Protein AF-A0A1F9N2N0-F1 (afdb_monomer_lite)

Foldseek 3Di:
DVVLVVVLVVLVVVLVVLLVLLLVLCVVLVQDDSVRSCVLCVVVVVVLVVLVVVLVVLVVVLVVVVVVLVVVVVVVVPPPDPPPPVVVVVSVVVSVVVNVVSVLVNVLSSVLSVVLSVLSVVLSVVQVVCGNVRHPVSVVVSSVVSVVCNVVVSVVSVVVSVVVVVVVVVVVVVVVVVVVVVVD

Structure (mmCIF, N/CA/C/O backbone):
data_AF-A0A1F9N2N0-F1
#
_entry.id   AF-A0A1F9N2N0-F1
#
loop_
_atom_site.group_PDB
_atom_site.id
_atom_site.type_symbol
_atom_site.label_atom_id
_atom_site.label_alt_id
_atom_site.label_comp_id
_atom_site.label_asym_id
_atom_site.label_entity_id
_atom_site.label_seq_id
_atom_site.pdbx_PDB_ins_code
_atom_site.Cartn_x
_atom_site.Cartn_y
_atom_site.Cartn_z
_atom_site.occupancy
_atom_site.B_iso_or_equiv
_atom_site.auth_seq_id
_atom_site.auth_comp_id
_atom_site.auth_asym_id
_atom_site.auth_atom_id
_atom_site.pdbx_PDB_model_num
ATOM 1 N N . MET A 1 1 ? 10.439 10.942 -6.301 1.00 53.53 1 MET A N 1
ATOM 2 C CA . MET A 1 1 ? 10.500 9.869 -5.278 1.00 53.53 1 MET A CA 1
ATOM 3 C C . MET A 1 1 ? 10.515 10.368 -3.829 1.00 53.53 1 MET A C 1
ATOM 5 O O . MET A 1 1 ? 9.782 9.797 -3.036 1.00 53.53 1 MET A O 1
ATOM 9 N N . ILE A 1 2 ? 11.223 11.456 -3.474 1.00 53.75 2 ILE A N 1
ATOM 10 C CA . ILE A 1 2 ? 11.158 12.071 -2.120 1.00 53.75 2 ILE A CA 1
ATOM 11 C C . ILE A 1 2 ? 9.706 12.397 -1.694 1.00 53.75 2 ILE A C 1
ATOM 13 O O . ILE A 1 2 ? 9.335 12.218 -0.540 1.00 53.75 2 ILE A O 1
ATOM 17 N N . GLN A 1 3 ? 8.846 12.781 -2.645 1.00 64.38 3 GLN A N 1
ATOM 18 C CA . GLN A 1 3 ? 7.415 13.009 -2.401 1.00 64.38 3 GLN A CA 1
ATOM 19 C C . GLN A 1 3 ? 6.636 11.754 -1.972 1.00 64.38 3 GLN A C 1
ATOM 21 O O . GLN A 1 3 ? 5.745 11.877 -1.141 1.00 64.38 3 GLN A O 1
ATOM 26 N N . ALA A 1 4 ? 6.964 10.563 -2.491 1.00 62.31 4 ALA A N 1
ATOM 27 C CA . ALA A 1 4 ? 6.254 9.330 -2.135 1.00 62.31 4 ALA A CA 1
ATOM 28 C C . ALA A 1 4 ? 6.609 8.879 -0.710 1.00 62.31 4 ALA A C 1
ATOM 30 O O . ALA A 1 4 ? 5.718 8.553 0.066 1.00 62.31 4 ALA A O 1
ATOM 31 N N . GLY A 1 5 ? 7.891 8.956 -0.335 1.00 65.94 5 GLY A N 1
ATOM 32 C CA . GLY A 1 5 ? 8.331 8.679 1.037 1.00 65.94 5 GLY A CA 1
ATOM 33 C C . GLY A 1 5 ? 7.730 9.653 2.056 1.00 65.94 5 GLY A C 1
ATOM 34 O O . GLY A 1 5 ? 7.217 9.229 3.088 1.00 65.94 5 GLY A O 1
ATOM 35 N N . ASN A 1 6 ? 7.706 10.952 1.737 1.00 71.75 6 ASN A N 1
ATOM 36 C CA . ASN A 1 6 ? 7.094 11.961 2.608 1.00 71.75 6 ASN A CA 1
ATOM 37 C C . ASN A 1 6 ? 5.576 11.770 2.755 1.00 71.75 6 ASN A C 1
ATOM 39 O O . ASN A 1 6 ? 5.041 11.965 3.844 1.00 71.75 6 ASN A O 1
ATOM 43 N N . LEU A 1 7 ? 4.892 11.370 1.679 1.00 73.19 7 LEU A N 1
ATOM 44 C CA . LEU A 1 7 ? 3.458 11.083 1.689 1.00 73.19 7 LEU A CA 1
ATOM 45 C C . LEU A 1 7 ? 3.129 9.865 2.566 1.00 73.19 7 LEU A C 1
ATOM 47 O O . LEU A 1 7 ? 2.209 9.925 3.380 1.00 73.19 7 LEU A O 1
ATOM 51 N N . LEU A 1 8 ? 3.910 8.784 2.449 1.00 71.12 8 LEU A N 1
ATOM 52 C CA . LEU A 1 8 ? 3.768 7.606 3.311 1.00 71.12 8 LEU A CA 1
ATOM 53 C C . LEU A 1 8 ? 3.946 7.983 4.786 1.00 71.12 8 LEU A C 1
ATOM 55 O O . LEU A 1 8 ? 3.150 7.578 5.632 1.00 71.12 8 LEU A O 1
ATOM 59 N N . HIS A 1 9 ? 4.931 8.832 5.084 1.00 76.06 9 HIS A N 1
ATOM 60 C CA . HIS A 1 9 ? 5.185 9.274 6.449 1.00 76.06 9 HIS A CA 1
ATOM 61 C C . HIS A 1 9 ? 4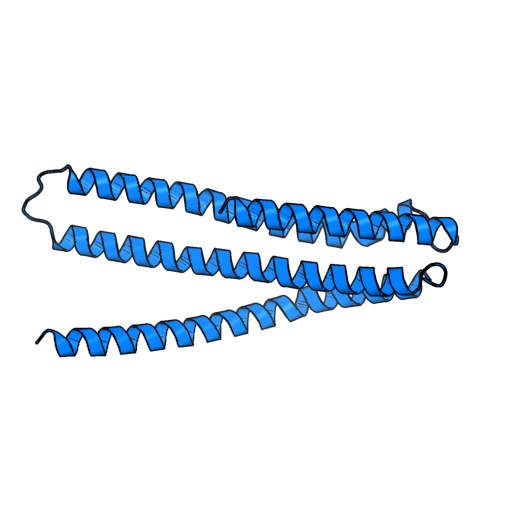.064 10.156 7.021 1.00 76.06 9 HIS A C 1
ATOM 63 O O . HIS A 1 9 ? 3.679 9.993 8.180 1.00 76.06 9 HIS A O 1
ATOM 69 N N . SER A 1 10 ? 3.483 11.063 6.224 1.00 77.94 10 SER A N 1
ATOM 70 C CA . SER A 1 10 ? 2.361 11.882 6.699 1.00 77.94 10 SER A CA 1
ATOM 71 C C . SER A 1 10 ? 1.109 11.046 6.970 1.00 77.94 10 SER A C 1
ATOM 73 O O . SER A 1 10 ? 0.410 11.301 7.950 1.00 77.94 10 SER A O 1
ATOM 75 N N . PHE A 1 11 ? 0.842 10.024 6.149 1.00 76.50 11 PHE A N 1
ATOM 76 C CA . PHE A 1 11 ? -0.268 9.100 6.392 1.00 76.50 11 PHE A CA 1
ATOM 77 C C . PHE A 1 11 ? -0.070 8.258 7.652 1.00 76.50 11 PHE A C 1
ATOM 79 O O . PHE A 1 11 ? -1.003 8.134 8.447 1.00 76.50 11 PHE A O 1
ATOM 86 N N . GLN A 1 12 ? 1.139 7.738 7.880 1.00 78.38 12 GLN A N 1
ATOM 87 C CA . GLN A 1 12 ? 1.470 7.035 9.123 1.00 78.38 12 GLN A CA 1
ATOM 88 C C . GLN A 1 12 ? 1.212 7.918 10.346 1.00 78.38 12 GLN A C 1
ATOM 90 O O . GLN A 1 12 ? 0.548 7.493 11.290 1.00 78.38 12 GLN A O 1
ATOM 95 N N . SER A 1 13 ? 1.676 9.169 10.302 1.00 84.19 13 SER A N 1
ATOM 96 C CA . SER A 1 13 ? 1.491 10.104 11.409 1.00 84.19 13 SER A CA 1
ATOM 97 C C . SER A 1 13 ? 0.011 10.382 11.700 1.00 84.19 13 SER A C 1
ATOM 99 O O . SER A 1 13 ? -0.366 10.467 12.870 1.00 84.19 13 SER A O 1
ATOM 101 N N . GLU A 1 14 ? -0.834 10.502 10.671 1.00 85.44 14 GLU A N 1
ATOM 102 C CA . GLU A 1 14 ? -2.282 10.682 10.844 1.00 85.44 14 GLU A CA 1
ATOM 103 C C . GLU A 1 14 ? -2.934 9.442 11.477 1.00 85.44 14 GLU A C 1
ATOM 105 O O . GLU A 1 14 ? -3.727 9.561 12.415 1.00 85.44 14 GLU A O 1
ATOM 110 N N . LEU A 1 15 ? -2.582 8.244 11.001 1.00 84.12 15 LEU A N 1
ATOM 111 C CA . LEU A 1 15 ? -3.099 6.987 11.545 1.00 84.12 15 LEU A CA 1
ATOM 112 C C . LEU A 1 15 ? -2.701 6.797 13.014 1.00 84.12 15 LEU A C 1
ATOM 114 O O . LEU A 1 15 ? -3.545 6.420 13.832 1.00 84.12 15 LEU A O 1
ATOM 118 N N . ASP A 1 16 ? -1.454 7.106 13.366 1.00 86.44 16 ASP A N 1
ATOM 119 C CA . ASP A 1 16 ? -0.953 7.025 14.739 1.00 86.44 16 ASP A CA 1
ATOM 120 C C . ASP A 1 16 ? -1.696 7.971 15.690 1.00 86.44 16 ASP A C 1
ATOM 122 O O . ASP A 1 16 ? -2.040 7.578 16.813 1.00 86.44 16 ASP A O 1
ATOM 126 N N . ASP A 1 17 ? -2.004 9.195 15.252 1.00 88.62 17 ASP A N 1
ATOM 127 C CA . ASP A 1 17 ? -2.813 10.129 16.041 1.00 88.62 17 ASP A CA 1
ATOM 128 C C . ASP A 1 17 ? -4.230 9.581 16.271 1.00 88.62 17 ASP A C 1
ATOM 130 O O . ASP A 1 17 ? -4.712 9.495 17.408 1.00 88.62 17 ASP A O 1
ATOM 134 N N . MET A 1 18 ? -4.884 9.112 15.206 1.00 87.69 18 MET A N 1
ATOM 135 C CA . MET A 1 18 ? -6.231 8.546 15.281 1.00 87.69 18 MET A CA 1
ATOM 136 C C . MET A 1 18 ? -6.303 7.323 16.203 1.00 87.69 18 MET A C 1
ATOM 138 O O . MET A 1 18 ? -7.233 7.204 17.010 1.00 87.69 18 MET A O 1
ATOM 142 N N . MET A 1 19 ? -5.319 6.427 16.122 1.00 86.62 19 MET A N 1
ATOM 143 C CA . MET A 1 19 ? -5.228 5.260 16.998 1.00 86.62 19 MET A CA 1
ATOM 144 C C . MET A 1 19 ? -5.000 5.656 18.453 1.00 86.62 19 MET A C 1
ATOM 146 O O . MET A 1 19 ? -5.651 5.102 19.341 1.00 86.62 19 MET A O 1
ATOM 150 N N . ASN A 1 20 ? -4.129 6.633 18.716 1.00 89.19 20 ASN A N 1
ATOM 151 C CA . ASN A 1 20 ? -3.902 7.128 20.071 1.00 89.19 20 ASN A CA 1
ATOM 152 C C . ASN A 1 20 ? -5.173 7.727 20.676 1.00 89.19 20 ASN A C 1
ATOM 154 O O . ASN A 1 20 ? -5.509 7.417 21.823 1.00 89.19 20 ASN A O 1
ATOM 158 N N . ARG A 1 21 ? -5.925 8.513 19.901 1.00 88.56 21 ARG A N 1
ATOM 159 C CA . ARG A 1 21 ? -7.216 9.070 20.326 1.00 88.56 21 ARG A CA 1
ATOM 160 C C . ARG A 1 21 ? -8.230 7.975 20.640 1.00 88.56 21 ARG A C 1
ATOM 162 O O . ARG A 1 21 ? -8.852 7.999 21.702 1.00 88.56 21 ARG A O 1
ATOM 169 N N . LEU A 1 22 ? -8.355 6.973 19.770 1.00 86.50 22 LEU A N 1
ATOM 170 C CA . LEU A 1 22 ? -9.269 5.852 19.992 1.00 86.50 22 LEU A CA 1
ATOM 171 C C . LEU A 1 22 ? -8.875 5.036 21.233 1.00 86.50 22 LEU A C 1
ATOM 173 O O . LEU A 1 22 ? -9.734 4.674 22.039 1.00 86.50 22 LEU A O 1
ATOM 177 N N . ARG A 1 23 ? -7.573 4.804 21.429 1.00 87.50 23 ARG A N 1
ATOM 178 C CA . ARG A 1 23 ? -7.024 4.126 22.608 1.00 87.50 23 ARG A CA 1
ATOM 179 C C . ARG A 1 23 ? -7.376 4.864 23.899 1.00 87.50 23 ARG A C 1
ATOM 181 O O . ARG A 1 23 ? -7.770 4.225 24.877 1.00 87.50 23 ARG A O 1
ATOM 188 N N . ILE A 1 24 ? -7.255 6.193 23.913 1.00 86.38 24 ILE A N 1
ATOM 189 C CA . ILE A 1 24 ? -7.635 7.034 25.058 1.00 86.38 24 ILE A CA 1
ATOM 190 C C . ILE A 1 24 ? -9.143 6.925 25.318 1.00 86.38 24 ILE A C 1
ATOM 192 O O . ILE A 1 24 ? -9.530 6.604 26.440 1.00 86.38 24 ILE A O 1
ATOM 196 N N . ASN A 1 25 ? -9.985 7.080 24.292 1.00 84.94 25 ASN A N 1
ATOM 197 C CA . ASN A 1 25 ? -11.447 7.026 24.427 1.00 84.94 25 ASN A CA 1
ATOM 198 C C . ASN A 1 25 ? -11.944 5.681 24.978 1.00 84.94 25 ASN A C 1
ATOM 200 O O . ASN A 1 25 ? -12.778 5.636 25.885 1.00 84.94 25 ASN A O 1
ATOM 204 N N . LEU A 1 26 ? -11.404 4.572 24.472 1.00 81.75 26 LEU A N 1
ATOM 205 C CA . LEU A 1 26 ? -11.758 3.224 24.925 1.00 81.75 26 LEU A CA 1
ATOM 206 C C . LEU A 1 26 ? -11.305 2.937 26.362 1.00 81.75 26 LEU A C 1
ATOM 208 O O . LEU A 1 26 ? -11.980 2.206 27.088 1.00 81.75 26 LEU A O 1
ATOM 212 N N . THR A 1 27 ? -10.177 3.523 26.772 1.00 84.12 27 THR A N 1
ATOM 213 C CA . THR A 1 27 ? -9.683 3.407 28.149 1.00 84.12 27 THR A CA 1
ATOM 214 C C . THR A 1 27 ? -10.537 4.245 29.101 1.00 84.12 27 THR A C 1
ATOM 216 O O . THR A 1 27 ? -10.937 3.751 30.152 1.00 84.12 27 THR A O 1
ATOM 219 N N . ASN A 1 28 ? -10.848 5.490 28.726 1.00 86.06 28 ASN A N 1
ATOM 220 C CA . ASN A 1 28 ? -11.625 6.423 29.547 1.00 86.06 28 ASN A CA 1
ATOM 221 C C . ASN A 1 28 ? -13.063 5.936 29.761 1.00 86.06 28 ASN A C 1
ATOM 223 O O . ASN A 1 28 ? -13.579 6.008 30.871 1.00 86.06 28 ASN A O 1
ATOM 227 N N . SER A 1 29 ? -13.675 5.360 28.725 1.00 82.00 29 SER A N 1
ATOM 228 C CA . SER A 1 29 ? -14.999 4.725 28.801 1.00 82.00 29 SER A CA 1
ATOM 229 C C . SER A 1 29 ? -14.991 3.352 29.489 1.00 82.00 29 SER A C 1
ATOM 231 O O . SER A 1 29 ? -16.019 2.679 29.506 1.00 82.00 29 SER A O 1
ATOM 233 N N . GLN A 1 30 ? -13.837 2.894 30.001 1.00 81.81 30 GLN A N 1
ATOM 234 C CA . GLN A 1 30 ? -13.625 1.564 30.594 1.00 81.81 30 GLN A CA 1
ATOM 235 C C . GLN A 1 30 ? -14.064 0.394 29.689 1.00 81.81 30 GLN A C 1
ATOM 237 O O . GLN A 1 30 ? -14.263 -0.729 30.149 1.00 81.81 30 GLN A O 1
ATOM 242 N N . SER A 1 31 ? -14.190 0.641 28.382 1.00 80.06 31 SER A N 1
ATOM 243 C CA . SER A 1 31 ? -14.705 -0.326 27.410 1.00 80.06 31 SER A CA 1
ATOM 244 C C . SER A 1 31 ? -13.637 -1.307 26.924 1.00 80.06 31 SER A C 1
ATOM 246 O O . SER A 1 31 ? -13.973 -2.405 26.473 1.00 80.06 31 SER A O 1
ATOM 248 N N . LEU A 1 32 ? -12.355 -0.929 26.991 1.00 82.31 32 LEU A N 1
ATOM 249 C CA . LEU A 1 32 ? -11.228 -1.791 26.632 1.00 82.31 32 LEU A CA 1
ATOM 250 C C . LEU A 1 32 ? -9.955 -1.369 27.373 1.00 82.31 32 LEU A C 1
ATOM 252 O O . LEU A 1 32 ? -9.613 -0.188 27.425 1.00 82.31 32 LEU A O 1
ATOM 256 N N . ARG A 1 33 ? -9.205 -2.338 27.910 1.00 85.19 33 ARG A N 1
ATOM 257 C CA . ARG A 1 33 ? -7.889 -2.060 28.502 1.00 85.19 33 ARG A CA 1
ATOM 258 C C . ARG A 1 33 ? -6.887 -1.734 27.398 1.00 85.19 33 ARG A C 1
ATOM 260 O O . ARG A 1 33 ? -6.875 -2.403 26.367 1.00 85.19 33 ARG A O 1
ATOM 267 N N . ARG A 1 34 ? -5.967 -0.799 27.662 1.00 83.94 34 ARG A N 1
ATOM 268 C CA . ARG A 1 34 ? -4.889 -0.425 26.722 1.00 83.94 34 ARG A CA 1
ATOM 269 C C . ARG A 1 34 ? -4.141 -1.634 26.160 1.00 83.94 34 ARG A C 1
ATOM 271 O O . ARG A 1 34 ? -4.005 -1.752 24.954 1.00 83.94 34 ARG A O 1
ATOM 278 N N . LYS A 1 35 ? -3.755 -2.579 27.023 1.00 85.50 35 LYS A N 1
ATOM 279 C CA . LYS A 1 35 ? -3.036 -3.795 26.612 1.00 85.50 35 LYS A CA 1
ATOM 280 C C . LYS A 1 35 ? -3.828 -4.657 25.619 1.00 85.50 35 LYS A C 1
ATOM 282 O O . LYS A 1 35 ? -3.233 -5.223 24.709 1.00 85.50 35 LYS A O 1
ATOM 287 N N . ASP A 1 36 ? -5.144 -4.760 25.797 1.00 82.69 36 ASP A N 1
ATOM 288 C CA . ASP A 1 36 ? -5.999 -5.553 24.909 1.00 82.69 36 ASP A CA 1
ATOM 289 C C . ASP A 1 36 ? -6.178 -4.842 23.558 1.00 82.69 36 ASP A C 1
ATOM 291 O O . ASP A 1 36 ? -6.127 -5.489 22.517 1.00 82.69 36 ASP A O 1
ATOM 295 N N . PHE A 1 37 ? -6.309 -3.509 23.565 1.00 85.56 37 PHE A N 1
ATOM 296 C CA . PHE A 1 37 ? -6.293 -2.695 22.345 1.00 85.56 37 PHE A CA 1
ATOM 297 C C . PHE A 1 37 ? -4.985 -2.878 21.567 1.00 85.56 37 PHE A C 1
ATOM 299 O O . PHE A 1 37 ? -5.012 -3.242 20.393 1.00 85.56 37 PHE A O 1
ATOM 306 N N . ASP A 1 38 ? -3.847 -2.693 22.243 1.00 86.00 38 ASP A N 1
ATOM 307 C CA . ASP A 1 38 ? -2.519 -2.795 21.637 1.00 86.00 38 ASP A CA 1
ATOM 308 C C . ASP A 1 38 ? -2.272 -4.203 21.069 1.00 86.00 38 ASP A C 1
ATOM 310 O O . ASP A 1 38 ? -1.613 -4.352 20.046 1.00 86.00 38 ASP A O 1
ATOM 314 N N . PHE A 1 39 ? -2.804 -5.248 21.712 1.00 87.31 39 PHE A N 1
ATOM 315 C CA . PHE A 1 39 ? -2.742 -6.614 21.192 1.00 87.31 39 PHE A CA 1
ATOM 316 C C . PHE A 1 39 ? -3.607 -6.795 19.937 1.00 87.31 39 PHE A C 1
ATOM 318 O O . PHE A 1 39 ? -3.162 -7.405 18.973 1.00 87.31 39 PHE A O 1
ATOM 325 N N . MET A 1 40 ? -4.828 -6.253 19.925 1.00 83.25 40 MET A N 1
ATOM 326 C CA . MET A 1 40 ? -5.776 -6.429 18.819 1.00 83.25 40 MET A CA 1
ATOM 327 C C . MET A 1 40 ? -5.391 -5.668 17.543 1.00 83.25 40 MET A C 1
ATOM 329 O O . MET A 1 40 ? -5.681 -6.150 16.446 1.00 83.25 40 MET A O 1
ATOM 333 N N . ILE A 1 41 ? -4.763 -4.495 17.672 1.00 83.88 41 ILE A N 1
ATOM 334 C CA . ILE A 1 41 ? -4.327 -3.685 16.523 1.00 83.88 41 ILE A CA 1
ATOM 335 C C . ILE A 1 41 ? -2.990 -4.167 15.943 1.00 83.88 41 ILE A C 1
ATOM 337 O O . ILE A 1 41 ? -2.711 -3.917 14.773 1.00 83.88 41 ILE A O 1
ATOM 341 N N . ARG A 1 42 ? -2.176 -4.872 16.742 1.00 87.06 42 ARG A N 1
ATOM 342 C CA . ARG A 1 42 ? -0.802 -5.251 16.389 1.00 87.06 42 ARG A CA 1
ATOM 343 C C . ARG A 1 42 ? -0.701 -5.948 15.043 1.00 87.06 42 ARG A C 1
ATOM 345 O O . ARG A 1 42 ? 0.089 -5.516 14.219 1.00 87.06 42 ARG A O 1
ATOM 352 N N . ASP A 1 43 ? -1.541 -6.951 14.804 1.00 82.12 43 ASP A N 1
ATOM 353 C CA . ASP A 1 43 ? -1.509 -7.720 13.556 1.00 82.12 43 ASP A CA 1
ATOM 354 C C . ASP A 1 43 ? -1.693 -6.824 12.317 1.00 82.12 43 ASP A C 1
ATOM 356 O O . ASP A 1 43 ? -1.060 -7.045 11.289 1.00 82.12 43 ASP A O 1
ATOM 360 N N . ILE A 1 44 ? -2.549 -5.798 12.415 1.00 80.94 44 ILE A N 1
ATOM 361 C CA . ILE A 1 44 ? -2.811 -4.856 11.316 1.00 80.94 44 ILE A CA 1
ATOM 362 C C . ILE A 1 44 ? -1.605 -3.938 11.110 1.00 80.94 44 ILE A C 1
ATOM 364 O O . ILE A 1 44 ? -1.196 -3.704 9.976 1.00 80.94 44 ILE A O 1
ATOM 368 N N . LEU A 1 45 ? -1.009 -3.452 12.201 1.00 82.00 45 LEU A N 1
ATOM 369 C CA . LEU A 1 45 ? 0.173 -2.590 12.138 1.00 82.00 45 LEU A CA 1
ATOM 370 C C . LEU A 1 45 ? 1.400 -3.323 11.606 1.00 82.00 45 LEU A C 1
ATOM 372 O O . LEU A 1 45 ? 2.137 -2.770 10.794 1.00 82.00 45 LEU A O 1
ATOM 376 N N . ASP A 1 46 ? 1.602 -4.566 12.030 1.00 84.38 46 ASP A N 1
ATOM 377 C CA . ASP A 1 46 ? 2.703 -5.395 11.553 1.00 84.38 46 ASP A CA 1
ATOM 378 C C . ASP A 1 46 ? 2.538 -5.706 10.058 1.00 84.38 46 ASP A C 1
ATOM 380 O O . ASP A 1 46 ? 3.518 -5.668 9.312 1.00 84.38 46 ASP A O 1
ATOM 384 N N . HIS A 1 47 ? 1.304 -5.941 9.597 1.00 82.81 47 HIS A N 1
ATOM 385 C CA . HIS A 1 47 ? 1.005 -6.117 8.176 1.00 82.81 47 HIS A CA 1
ATOM 386 C C . HIS A 1 47 ? 1.314 -4.860 7.354 1.00 82.81 47 HIS A C 1
ATOM 388 O O . HIS A 1 47 ? 2.070 -4.940 6.387 1.00 82.81 47 HIS A O 1
ATOM 394 N N . HIS A 1 48 ? 0.808 -3.696 7.773 1.00 78.62 48 HIS A N 1
ATOM 395 C CA . HIS A 1 48 ? 1.069 -2.428 7.085 1.00 78.62 48 HIS A CA 1
ATOM 396 C C . HIS A 1 48 ? 2.566 -2.118 7.035 1.00 78.62 48 HIS A C 1
ATOM 398 O O . HIS A 1 48 ? 3.103 -1.834 5.968 1.00 78.62 48 HIS A O 1
ATOM 404 N N . ARG A 1 49 ? 3.267 -2.262 8.168 1.00 81.56 49 ARG A N 1
ATOM 405 C CA . ARG A 1 49 ? 4.715 -2.036 8.238 1.00 81.56 49 ARG A CA 1
ATOM 406 C C . ARG A 1 49 ? 5.476 -2.965 7.297 1.00 81.56 49 ARG A C 1
ATOM 408 O O . ARG A 1 49 ? 6.467 -2.553 6.701 1.00 81.56 49 ARG A O 1
ATOM 415 N N . LYS A 1 50 ? 5.041 -4.221 7.166 1.00 83.38 50 LYS A N 1
ATOM 416 C CA . LYS A 1 50 ? 5.649 -5.169 6.231 1.00 83.38 50 LYS A CA 1
ATOM 417 C C . LYS A 1 50 ? 5.516 -4.679 4.787 1.00 83.38 50 LYS A C 1
ATOM 419 O O . LYS A 1 50 ? 6.532 -4.606 4.103 1.00 83.38 50 LYS A O 1
ATOM 424 N N . ILE A 1 51 ? 4.312 -4.309 4.352 1.00 77.31 51 ILE A N 1
ATOM 425 C CA . ILE A 1 51 ? 4.073 -3.837 2.978 1.00 77.31 51 ILE A CA 1
ATOM 426 C C . ILE A 1 51 ? 4.824 -2.524 2.711 1.00 77.31 51 ILE A C 1
ATOM 428 O O . ILE A 1 51 ? 5.432 -2.354 1.658 1.00 77.31 51 ILE A O 1
ATOM 432 N N . GLU A 1 52 ? 4.847 -1.603 3.673 1.00 76.06 52 GLU A N 1
ATOM 433 C CA . GLU A 1 52 ? 5.595 -0.346 3.553 1.00 76.06 52 GLU A CA 1
ATOM 434 C C . GLU A 1 52 ? 7.103 -0.586 3.422 1.00 76.06 52 GLU A C 1
ATOM 436 O O . GLU A 1 52 ? 7.752 0.021 2.571 1.00 76.06 52 GLU A O 1
ATOM 441 N N . ASN A 1 53 ? 7.663 -1.509 4.207 1.00 79.06 53 ASN A N 1
ATOM 442 C CA . ASN A 1 53 ? 9.065 -1.898 4.075 1.00 79.06 53 ASN A CA 1
ATOM 443 C C . ASN A 1 53 ? 9.350 -2.540 2.710 1.00 79.06 53 ASN A C 1
ATOM 445 O O . ASN A 1 53 ? 10.368 -2.228 2.097 1.00 79.06 53 ASN A O 1
ATOM 449 N N . GLU A 1 54 ? 8.458 -3.399 2.208 1.00 79.88 54 GLU A N 1
ATOM 450 C CA . GLU A 1 54 ? 8.568 -3.981 0.863 1.00 79.88 54 GLU A CA 1
ATOM 451 C C . GLU A 1 54 ? 8.550 -2.892 -0.226 1.00 79.88 54 GLU A C 1
ATOM 453 O O . GLU A 1 54 ? 9.346 -2.947 -1.168 1.00 79.88 54 GLU A O 1
ATOM 458 N N . ALA A 1 55 ? 7.720 -1.857 -0.069 1.00 74.62 55 ALA A N 1
ATOM 459 C CA . ALA A 1 55 ? 7.677 -0.715 -0.979 1.00 74.62 55 ALA A CA 1
ATOM 460 C C . ALA A 1 55 ? 8.957 0.126 -0.930 1.00 74.62 55 ALA A C 1
ATOM 462 O O . ALA A 1 55 ? 9.491 0.483 -1.980 1.00 74.62 55 ALA A O 1
ATOM 463 N N . ILE A 1 56 ? 9.473 0.422 0.267 1.00 76.31 56 ILE A N 1
ATOM 464 C CA . ILE A 1 56 ? 10.728 1.167 0.442 1.00 76.31 56 ILE A CA 1
ATOM 465 C C . ILE A 1 56 ? 11.884 0.405 -0.211 1.00 76.31 56 ILE A C 1
ATOM 467 O O . ILE A 1 56 ? 12.626 0.991 -0.994 1.00 76.31 56 ILE A O 1
ATOM 471 N N . LEU A 1 57 ? 12.002 -0.899 0.052 1.00 79.75 57 LEU A N 1
ATOM 472 C CA . LEU A 1 57 ? 13.038 -1.740 -0.552 1.00 79.75 57 LEU A CA 1
ATOM 473 C C . LEU A 1 57 ? 12.924 -1.775 -2.081 1.00 79.75 57 LEU A C 1
ATOM 475 O O . LEU A 1 57 ? 13.931 -1.639 -2.773 1.00 79.75 57 LEU A O 1
ATOM 479 N N . SER A 1 58 ? 11.706 -1.899 -2.612 1.00 76.31 58 SER A N 1
ATOM 480 C CA . SER A 1 58 ? 11.461 -1.888 -4.060 1.00 76.31 58 SER A CA 1
ATOM 481 C C . SER A 1 58 ? 11.846 -0.551 -4.700 1.00 76.31 58 SER A C 1
ATOM 483 O O . SER A 1 58 ? 12.441 -0.532 -5.776 1.00 76.31 58 SER A O 1
ATOM 485 N N . LEU A 1 59 ? 11.557 0.570 -4.030 1.00 74.62 59 LEU A N 1
ATOM 486 C CA . LEU A 1 59 ? 11.947 1.908 -4.482 1.00 74.62 59 LEU A CA 1
ATOM 487 C C . LEU A 1 59 ? 13.466 2.106 -4.453 1.00 74.62 59 LEU A C 1
ATOM 489 O O . LEU A 1 59 ? 14.019 2.652 -5.405 1.00 74.62 59 LEU A O 1
ATOM 493 N N . SER A 1 60 ? 14.143 1.660 -3.392 1.00 77.44 60 SER A N 1
ATOM 494 C CA . SER A 1 60 ? 15.605 1.736 -3.292 1.00 77.44 60 SER A CA 1
ATOM 495 C C . SER A 1 60 ? 16.287 0.913 -4.380 1.00 77.44 60 SER A C 1
ATOM 497 O O . SER A 1 60 ? 17.155 1.428 -5.078 1.00 77.44 60 SER A O 1
ATOM 499 N N . HIS A 1 61 ? 15.837 -0.324 -4.595 1.00 77.56 61 HIS A N 1
ATOM 500 C CA . HIS A 1 61 ? 16.381 -1.178 -5.648 1.00 77.56 61 HIS A CA 1
ATOM 501 C C . HIS A 1 61 ? 16.177 -0.559 -7.039 1.00 77.56 61 HIS A C 1
ATOM 503 O O . HIS A 1 61 ? 17.091 -0.544 -7.858 1.00 77.56 61 HIS A O 1
ATOM 509 N N . PHE A 1 62 ? 15.005 0.027 -7.299 1.00 75.00 62 PHE A N 1
ATOM 510 C CA . PHE A 1 62 ? 14.754 0.734 -8.553 1.00 75.00 62 PHE A CA 1
ATOM 511 C C . PHE A 1 62 ? 15.716 1.909 -8.770 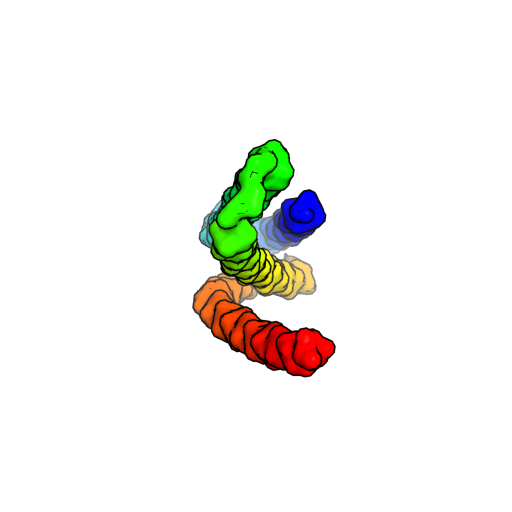1.00 75.00 62 PHE A C 1
ATOM 513 O O . PHE A 1 62 ? 16.243 2.056 -9.867 1.00 75.00 62 PHE A O 1
ATOM 520 N N . GLN A 1 63 ? 15.996 2.701 -7.731 1.00 75.12 63 GLN A N 1
ATOM 521 C CA . GLN A 1 63 ? 16.954 3.809 -7.812 1.00 75.12 63 GLN A CA 1
ATOM 522 C C . GLN A 1 63 ? 18.380 3.339 -8.105 1.00 75.12 63 GLN A C 1
ATOM 524 O O . GLN A 1 63 ? 19.063 3.939 -8.935 1.00 75.12 63 GLN A O 1
ATOM 529 N N . GLU A 1 64 ? 18.834 2.282 -7.430 1.00 80.25 64 GLU A N 1
ATOM 530 C CA . GLU A 1 64 ? 20.160 1.699 -7.657 1.00 80.25 64 GLU A CA 1
ATOM 531 C C . GLU A 1 64 ? 20.304 1.201 -9.096 1.00 80.25 64 GLU A C 1
ATOM 533 O O . GLU A 1 64 ? 21.314 1.453 -9.755 1.00 80.25 64 GLU A O 1
ATOM 538 N N . GLU A 1 65 ? 19.267 0.548 -9.612 1.00 73.75 65 GLU A N 1
ATOM 539 C CA . GLU A 1 65 ? 19.266 0.047 -10.977 1.00 73.75 65 GLU A CA 1
ATOM 540 C C . GLU A 1 65 ? 19.156 1.150 -12.033 1.00 73.75 65 GLU A C 1
ATOM 542 O O . GLU A 1 65 ? 19.880 1.086 -13.024 1.00 73.75 65 GLU A O 1
ATOM 547 N N . GLU A 1 66 ? 18.325 2.181 -11.834 1.00 75.25 66 GLU A N 1
ATOM 548 C CA . GLU A 1 66 ? 18.307 3.353 -12.724 1.00 75.25 66 GLU A CA 1
ATOM 549 C C . GLU A 1 66 ? 19.685 4.017 -12.776 1.00 75.25 66 GLU A C 1
ATOM 551 O O . GLU A 1 66 ? 20.180 4.357 -13.851 1.00 75.25 66 GLU A O 1
ATOM 556 N N . GLN A 1 67 ? 20.344 4.152 -11.623 1.00 77.81 67 GLN A N 1
ATOM 557 C CA . GLN A 1 67 ? 21.693 4.698 -11.561 1.00 77.81 67 GLN A CA 1
ATOM 558 C C . GLN A 1 67 ? 22.695 3.813 -12.318 1.00 77.81 67 GLN A C 1
ATOM 560 O O . GLN A 1 67 ? 23.550 4.343 -13.030 1.00 77.81 67 GLN A O 1
ATOM 565 N N . GLY A 1 68 ? 22.573 2.488 -12.206 1.00 77.94 68 GLY A N 1
ATOM 566 C CA . GLY A 1 68 ? 23.362 1.526 -12.976 1.00 77.94 68 GLY A CA 1
ATOM 567 C C . GLY A 1 68 ? 23.145 1.658 -14.485 1.00 77.94 68 GLY A C 1
ATOM 568 O O . GLY A 1 68 ? 24.114 1.755 -15.234 1.00 77.94 68 GLY A O 1
ATOM 569 N N . MET A 1 69 ? 21.889 1.757 -14.932 1.00 74.38 69 MET A N 1
ATOM 570 C CA . MET A 1 69 ? 21.546 1.948 -16.347 1.00 74.38 69 MET A CA 1
ATOM 571 C C . MET A 1 69 ? 22.120 3.256 -16.902 1.00 74.38 69 MET A C 1
ATOM 573 O O . MET A 1 69 ? 22.697 3.263 -17.987 1.00 74.38 69 MET A O 1
ATOM 577 N N . ILE A 1 70 ? 22.029 4.353 -16.142 1.00 76.44 70 ILE A N 1
ATOM 578 C CA . ILE A 1 70 ? 22.610 5.649 -16.526 1.00 76.44 70 ILE A CA 1
ATOM 579 C C . ILE A 1 70 ? 24.129 5.542 -16.707 1.00 76.44 70 ILE A C 1
ATOM 581 O O . ILE A 1 70 ? 24.671 6.140 -17.636 1.00 76.44 70 ILE A O 1
ATOM 585 N N . LEU A 1 71 ? 24.822 4.805 -15.832 1.00 80.25 71 LEU A N 1
ATOM 586 C CA . LEU A 1 71 ? 26.265 4.585 -15.958 1.00 80.25 71 LEU A CA 1
ATOM 587 C C . LEU A 1 71 ? 26.593 3.770 -17.212 1.00 80.25 71 LEU A C 1
ATOM 589 O O . LEU A 1 71 ? 27.414 4.214 -18.007 1.00 80.25 71 LEU A O 1
ATOM 593 N N . SER A 1 72 ? 25.887 2.664 -17.457 1.00 75.31 72 SER A N 1
ATOM 594 C CA . SER A 1 72 ? 26.087 1.850 -18.664 1.00 75.31 72 SER A CA 1
ATOM 595 C C . SER A 1 72 ? 25.839 2.634 -19.957 1.00 75.31 72 SER A C 1
ATOM 597 O O . SER A 1 72 ? 26.607 2.513 -20.907 1.00 75.31 72 SER A O 1
ATOM 599 N N . LEU A 1 73 ? 24.804 3.481 -19.990 1.00 72.44 73 LEU A N 1
ATOM 600 C CA . LEU A 1 73 ? 24.532 4.356 -21.135 1.00 72.44 73 LEU A CA 1
ATOM 601 C C . LEU A 1 73 ? 25.644 5.386 -21.348 1.00 72.44 73 LEU A C 1
ATOM 603 O O . LEU A 1 73 ? 26.022 5.651 -22.486 1.00 72.44 73 LEU A O 1
ATOM 607 N N . ARG A 1 74 ? 26.187 5.965 -20.270 1.00 78.19 74 ARG A N 1
ATOM 608 C CA . ARG A 1 74 ? 27.325 6.889 -20.368 1.00 78.19 74 ARG A CA 1
ATOM 609 C C . ARG A 1 74 ? 28.557 6.193 -20.921 1.00 78.19 74 ARG A C 1
ATOM 611 O O . ARG A 1 74 ? 29.156 6.733 -21.844 1.00 78.19 74 ARG A O 1
ATOM 618 N N . ASP A 1 75 ? 28.884 5.013 -20.405 1.00 80.06 75 ASP A N 1
ATOM 619 C CA . ASP A 1 75 ? 30.046 4.243 -20.848 1.00 80.06 75 ASP A CA 1
ATOM 620 C C . ASP A 1 75 ? 29.958 3.942 -22.350 1.0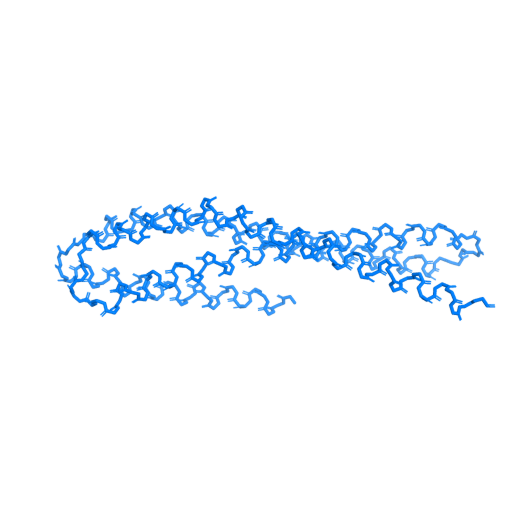0 80.06 75 ASP A C 1
ATOM 622 O O . ASP A 1 75 ? 30.924 4.172 -23.076 1.00 80.06 75 ASP A O 1
ATOM 626 N N . LEU A 1 76 ? 28.776 3.551 -22.839 1.00 72.94 76 LEU A N 1
ATOM 627 C CA . LEU A 1 76 ? 28.517 3.316 -24.265 1.00 72.94 76 LEU A CA 1
ATOM 628 C C . LEU A 1 76 ? 28.647 4.569 -25.128 1.00 72.94 76 LEU A C 1
ATOM 630 O O . LEU A 1 76 ? 29.225 4.499 -26.205 1.00 72.94 76 LEU A O 1
ATOM 634 N N . ILE A 1 77 ? 28.136 5.712 -24.664 1.00 71.81 77 ILE A N 1
ATOM 635 C CA . ILE A 1 77 ? 28.265 6.985 -25.389 1.00 71.81 77 ILE A CA 1
ATOM 636 C C . ILE A 1 77 ? 29.733 7.433 -25.446 1.00 71.81 77 ILE A C 1
ATOM 638 O O . ILE A 1 77 ? 30.155 8.036 -26.429 1.00 71.81 77 ILE A O 1
ATOM 642 N N . THR A 1 78 ? 30.510 7.170 -24.390 1.00 79.44 78 THR A N 1
ATOM 643 C CA . THR A 1 78 ? 31.929 7.553 -24.319 1.00 79.44 78 THR A CA 1
ATOM 644 C C . THR A 1 78 ? 32.871 6.580 -25.019 1.00 79.44 78 THR A C 1
ATOM 646 O O . THR A 1 78 ? 33.968 6.975 -25.409 1.00 79.44 78 THR A O 1
ATOM 649 N N . ALA A 1 79 ? 32.471 5.319 -25.184 1.00 74.12 79 ALA A N 1
ATOM 650 C CA . ALA A 1 79 ? 33.213 4.352 -25.970 1.00 74.12 79 ALA A CA 1
ATOM 651 C C . ALA A 1 79 ? 33.012 4.679 -27.458 1.00 74.12 79 ALA A C 1
ATOM 653 O O . ALA A 1 79 ? 31.930 4.455 -27.992 1.00 74.12 79 ALA A O 1
ATOM 654 N N . GLU A 1 80 ? 34.048 5.202 -28.129 1.00 59.75 80 GLU A N 1
ATOM 655 C CA . GLU A 1 80 ? 34.106 5.456 -29.586 1.00 59.75 80 GLU A CA 1
ATOM 656 C C . GLU A 1 80 ? 33.992 4.147 -30.402 1.00 59.75 80 GLU A C 1
ATOM 658 O O . GLU A 1 80 ? 34.909 3.726 -31.106 1.00 59.75 80 GLU A O 1
ATOM 663 N N . SER A 1 81 ? 32.869 3.447 -30.279 1.00 57.38 81 SER A N 1
ATOM 664 C CA . SER A 1 81 ? 32.596 2.182 -30.950 1.00 57.38 81 SER A CA 1
ATOM 665 C C . SER A 1 81 ? 31.659 2.440 -32.128 1.00 57.38 81 SER A C 1
ATOM 667 O O . SER A 1 81 ? 30.466 2.682 -31.981 1.00 57.38 81 SER A O 1
ATOM 669 N N . HIS A 1 82 ? 32.246 2.447 -33.324 1.00 56.59 82 HIS A N 1
AT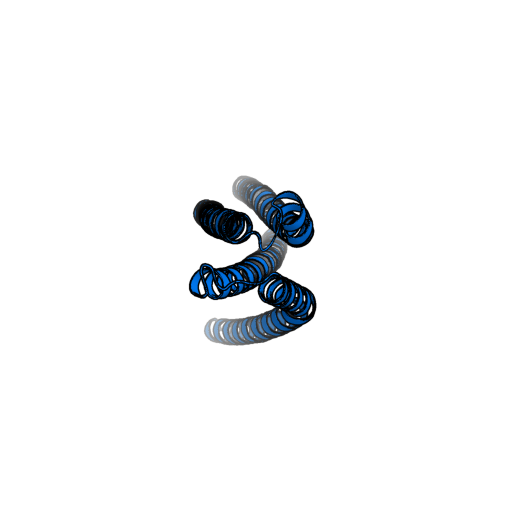OM 670 C CA . HIS A 1 82 ? 31.594 2.843 -34.573 1.00 56.59 82 HIS A CA 1
ATOM 671 C C . HIS A 1 82 ? 30.645 1.792 -35.186 1.00 56.59 82 HIS A C 1
ATOM 673 O O . HIS A 1 82 ? 30.000 2.113 -36.178 1.00 56.59 82 HIS A O 1
ATOM 679 N N . ASP A 1 83 ? 30.509 0.587 -34.614 1.00 55.34 83 ASP A N 1
ATOM 680 C CA . ASP A 1 83 ? 29.944 -0.566 -35.347 1.00 55.34 83 ASP A CA 1
ATOM 681 C C . ASP A 1 83 ? 28.814 -1.361 -34.661 1.00 55.34 83 ASP A C 1
ATOM 683 O O . ASP A 1 83 ? 28.412 -2.397 -35.186 1.00 55.34 83 ASP A O 1
ATOM 687 N N . SER A 1 84 ? 28.234 -0.919 -33.537 1.00 63.12 84 SER A N 1
ATOM 688 C CA . SER A 1 84 ? 27.195 -1.722 -32.857 1.00 63.12 84 SER A CA 1
ATOM 689 C C . SER A 1 84 ? 25.893 -0.980 -32.548 1.00 63.12 84 SER A C 1
ATOM 691 O O . SER A 1 84 ? 25.333 -1.103 -31.458 1.00 63.12 84 SER A O 1
ATOM 693 N N . THR A 1 85 ? 25.352 -0.237 -33.516 1.00 67.00 85 THR A N 1
ATOM 694 C CA . THR A 1 85 ? 23.998 0.342 -33.394 1.00 67.00 85 THR A CA 1
ATOM 695 C C . THR A 1 85 ? 22.954 -0.707 -32.997 1.00 67.00 85 THR A C 1
ATOM 697 O O . THR A 1 85 ? 22.097 -0.420 -32.170 1.00 67.00 85 THR A O 1
ATOM 700 N N . HIS A 1 86 ? 23.089 -1.945 -33.484 1.00 68.81 86 HIS A N 1
ATOM 701 C CA . HIS A 1 86 ? 22.207 -3.053 -33.113 1.00 68.81 86 HIS A CA 1
ATOM 702 C C . HIS A 1 86 ? 22.352 -3.497 -31.644 1.00 68.81 86 HIS A C 1
ATOM 704 O O . HIS A 1 86 ? 21.349 -3.740 -30.976 1.00 68.81 86 HIS A O 1
ATOM 710 N N . ASP A 1 87 ? 23.577 -3.545 -31.109 1.00 69.81 87 ASP A N 1
ATOM 711 C CA . ASP A 1 87 ? 23.805 -3.905 -29.700 1.00 69.81 87 ASP A CA 1
ATOM 712 C C . ASP A 1 87 ? 23.326 -2.791 -28.755 1.00 69.81 87 ASP A C 1
ATOM 714 O O . ASP A 1 87 ? 22.835 -3.064 -27.659 1.00 69.81 87 ASP A O 1
ATOM 718 N N . ILE A 1 88 ? 23.406 -1.531 -29.199 1.00 71.44 88 ILE A N 1
ATOM 719 C CA . ILE A 1 88 ? 22.866 -0.373 -28.476 1.00 71.44 88 ILE A CA 1
ATOM 720 C C . ILE A 1 88 ? 21.331 -0.413 -28.464 1.00 71.44 88 ILE A C 1
ATOM 722 O O . ILE A 1 88 ? 20.726 -0.200 -27.415 1.00 71.44 88 ILE A O 1
ATOM 726 N N . GLU A 1 89 ? 20.693 -0.718 -29.597 1.00 76.44 89 GLU A N 1
ATOM 727 C CA . GLU A 1 89 ? 19.234 -0.866 -29.692 1.00 76.44 89 GLU A CA 1
ATOM 728 C C . GLU A 1 89 ? 18.712 -1.999 -28.799 1.00 76.44 89 GLU A C 1
ATOM 730 O O . GLU A 1 89 ? 17.758 -1.794 -28.047 1.00 76.44 89 GLU A O 1
ATOM 735 N N . ALA A 1 90 ? 19.359 -3.169 -28.823 1.00 78.81 90 ALA A N 1
ATOM 736 C CA . ALA A 1 90 ? 18.973 -4.307 -27.990 1.00 78.81 90 ALA A CA 1
ATOM 737 C C . ALA A 1 90 ? 19.117 -4.007 -26.488 1.00 78.81 90 ALA A C 1
ATOM 739 O O . ALA A 1 90 ? 18.262 -4.388 -25.686 1.00 78.81 90 ALA A O 1
ATOM 740 N N . LEU A 1 91 ? 20.175 -3.291 -26.098 1.00 73.62 91 LEU A N 1
ATOM 741 C CA . LEU A 1 91 ? 20.371 -2.879 -24.713 1.00 73.62 91 LEU A CA 1
ATOM 742 C C . LEU A 1 91 ? 19.333 -1.840 -24.270 1.00 73.62 91 LEU A C 1
ATOM 744 O O . LEU A 1 91 ? 18.810 -1.937 -23.160 1.00 73.62 91 LEU A O 1
ATOM 748 N N . LEU A 1 92 ? 19.018 -0.862 -25.124 1.00 74.94 92 LEU A N 1
ATOM 749 C CA . LEU A 1 92 ? 17.981 0.133 -24.846 1.00 74.94 92 LEU A CA 1
ATOM 750 C C . LEU A 1 92 ? 16.608 -0.524 -24.665 1.00 74.94 92 LEU A C 1
ATOM 752 O O . LEU A 1 92 ? 15.885 -0.161 -23.738 1.00 74.94 92 LEU A O 1
ATOM 756 N N . ASP A 1 93 ? 16.262 -1.506 -25.498 1.00 82.06 93 ASP A N 1
ATOM 757 C CA . ASP A 1 93 ? 14.995 -2.235 -25.390 1.00 82.06 93 ASP A CA 1
ATOM 758 C C . ASP A 1 93 ? 14.900 -3.057 -24.089 1.00 82.06 93 ASP A C 1
ATOM 760 O O . ASP A 1 93 ? 13.883 -3.004 -23.386 1.00 82.06 93 ASP A O 1
ATOM 764 N N . ASP A 1 94 ? 15.981 -3.742 -23.694 1.00 80.12 94 ASP A N 1
ATOM 765 C CA . ASP A 1 94 ? 16.057 -4.447 -22.406 1.00 80.12 94 ASP A CA 1
ATOM 766 C C . ASP A 1 94 ? 15.931 -3.472 -21.222 1.00 80.12 94 ASP A C 1
ATOM 768 O O . ASP A 1 94 ? 15.156 -3.718 -20.290 1.00 80.12 94 ASP A O 1
ATOM 772 N N . MET A 1 95 ? 16.622 -2.328 -21.272 1.00 74.00 95 MET A N 1
ATOM 773 C CA . MET A 1 95 ? 16.537 -1.289 -20.239 1.00 74.00 95 MET A CA 1
ATOM 774 C C . MET A 1 95 ? 15.113 -0.740 -20.099 1.00 74.00 95 MET A C 1
ATOM 776 O O . MET A 1 95 ? 14.575 -0.712 -18.988 1.00 74.00 95 MET A O 1
ATOM 780 N N . LEU A 1 96 ? 14.471 -0.371 -21.210 1.00 80.38 96 LEU A N 1
ATOM 781 C CA . LEU A 1 96 ? 13.099 0.145 -21.222 1.00 80.38 96 LEU A CA 1
ATOM 782 C C . LEU A 1 96 ? 12.097 -0.895 -20.711 1.00 80.38 96 LEU A C 1
ATOM 784 O O . LEU A 1 96 ? 11.210 -0.577 -19.913 1.00 80.38 96 LEU A O 1
ATOM 788 N N . THR A 1 97 ? 12.256 -2.154 -21.118 1.00 83.25 97 THR A N 1
ATOM 789 C CA . THR A 1 97 ? 11.397 -3.255 -20.670 1.00 83.25 97 THR A CA 1
ATOM 790 C C . THR A 1 97 ? 11.515 -3.471 -19.161 1.00 83.25 97 THR A C 1
ATOM 792 O O . THR A 1 97 ? 10.498 -3.599 -18.466 1.00 83.25 97 THR A O 1
ATOM 795 N N . ARG A 1 98 ? 12.739 -3.460 -18.619 1.00 76.94 98 ARG A N 1
ATOM 796 C CA . ARG A 1 98 ? 12.985 -3.591 -17.174 1.00 76.94 98 ARG A CA 1
ATOM 797 C C . ARG A 1 98 ? 12.445 -2.405 -16.385 1.00 76.94 98 ARG A C 1
ATOM 799 O O . ARG A 1 98 ? 11.809 -2.620 -15.351 1.00 76.94 98 ARG A O 1
ATOM 806 N N . GLN A 1 99 ? 12.651 -1.181 -16.872 1.00 76.19 99 GLN A N 1
ATOM 807 C CA . GLN A 1 99 ? 12.144 0.031 -16.229 1.00 76.19 99 GLN A CA 1
ATOM 808 C C . GLN A 1 99 ? 10.614 -0.004 -16.154 1.00 76.19 99 GLN A C 1
ATOM 810 O O . GLN A 1 99 ? 10.051 0.092 -15.065 1.00 76.19 99 GLN A O 1
ATOM 815 N N . LYS A 1 100 ? 9.942 -0.288 -17.276 1.00 81.50 100 LYS A N 1
ATOM 816 C CA . LYS A 1 100 ? 8.477 -0.368 -17.345 1.00 81.50 100 LYS A CA 1
ATOM 817 C C . LYS A 1 100 ? 7.899 -1.438 -16.421 1.00 81.50 100 LYS A C 1
ATOM 819 O O . LYS A 1 100 ? 6.899 -1.201 -15.744 1.00 81.50 100 LYS A O 1
ATOM 824 N N . LYS A 1 101 ? 8.522 -2.620 -16.368 1.00 80.19 101 LYS A N 1
ATOM 825 C CA . LYS A 1 101 ? 8.091 -3.694 -15.462 1.00 80.19 101 LYS A CA 1
ATOM 826 C C . LYS A 1 101 ? 8.163 -3.254 -13.997 1.00 80.19 101 LYS A C 1
ATOM 828 O O . LYS A 1 101 ? 7.224 -3.489 -13.242 1.00 80.19 101 LYS A O 1
ATOM 833 N N . ARG A 1 102 ? 9.244 -2.586 -13.598 1.00 73.06 102 ARG A N 1
ATOM 834 C CA . ARG A 1 102 ? 9.434 -2.146 -12.207 1.00 73.06 102 ARG A CA 1
ATOM 835 C C . ARG A 1 102 ? 8.563 -0.972 -11.823 1.00 73.06 102 ARG A C 1
ATOM 837 O O . ARG A 1 102 ? 8.035 -0.965 -10.718 1.00 73.06 102 ARG A O 1
ATOM 844 N N . GLU A 1 103 ? 8.381 -0.011 -12.722 1.00 79.06 103 GLU A N 1
ATOM 845 C CA . GLU A 1 103 ? 7.414 1.065 -12.515 1.00 79.06 103 GLU A CA 1
ATOM 846 C C . GLU A 1 103 ? 6.031 0.484 -12.227 1.00 79.06 103 GLU A C 1
ATOM 848 O O . GLU A 1 103 ? 5.373 0.900 -11.275 1.00 79.06 103 GLU A O 1
ATOM 853 N N . ASN A 1 104 ? 5.623 -0.533 -12.988 1.00 80.31 104 ASN A N 1
ATOM 854 C CA . ASN A 1 104 ? 4.364 -1.227 -12.757 1.00 80.31 104 ASN A CA 1
ATOM 855 C C . ASN A 1 104 ? 4.316 -1.904 -11.379 1.00 80.31 104 ASN A C 1
ATOM 857 O O . ASN A 1 104 ? 3.331 -1.739 -10.659 1.00 80.31 104 ASN A O 1
ATOM 861 N N . ASP A 1 105 ? 5.371 -2.615 -10.977 1.00 77.00 105 ASP A N 1
ATOM 862 C CA . ASP A 1 105 ? 5.435 -3.276 -9.668 1.00 77.00 105 ASP A CA 1
ATOM 863 C C . ASP A 1 105 ? 5.419 -2.267 -8.498 1.00 77.00 105 ASP A C 1
ATOM 865 O O . ASP A 1 105 ? 4.733 -2.479 -7.489 1.00 77.00 105 ASP A O 1
ATOM 869 N N . ILE A 1 106 ? 6.091 -1.121 -8.650 1.00 75.62 106 ILE A N 1
ATOM 870 C CA . ILE A 1 106 ? 6.084 -0.020 -7.676 1.00 75.62 106 ILE A CA 1
ATOM 871 C C . ILE A 1 106 ? 4.697 0.615 -7.596 1.00 75.62 106 ILE A C 1
ATOM 873 O O . ILE A 1 106 ? 4.156 0.773 -6.503 1.00 75.62 106 ILE A O 1
ATOM 877 N N . VAL A 1 107 ? 4.093 0.959 -8.737 1.00 80.31 107 VAL A N 1
ATOM 878 C CA . VAL A 1 107 ? 2.743 1.542 -8.791 1.00 80.31 107 VAL A CA 1
ATOM 879 C C . VAL A 1 107 ? 1.729 0.594 -8.163 1.00 80.31 107 VAL A C 1
ATOM 881 O O . VAL A 1 107 ? 0.870 1.035 -7.397 1.00 80.31 107 VAL A O 1
ATOM 884 N N . ARG A 1 108 ? 1.842 -0.705 -8.447 1.00 80.38 108 ARG A N 1
ATOM 885 C CA . ARG A 1 108 ? 0.999 -1.747 -7.862 1.00 80.38 108 ARG A CA 1
ATOM 886 C C . ARG A 1 108 ? 1.122 -1.760 -6.336 1.00 80.38 108 ARG A C 1
ATOM 888 O O . ARG A 1 108 ? 0.106 -1.683 -5.648 1.00 80.38 108 ARG A O 1
ATOM 895 N N . THR A 1 109 ? 2.345 -1.780 -5.815 1.00 76.31 109 THR A N 1
ATOM 896 C CA . THR A 1 109 ? 2.607 -1.784 -4.366 1.00 76.31 109 THR A CA 1
ATOM 897 C C . THR A 1 109 ? 2.118 -0.501 -3.685 1.00 76.31 109 THR A C 1
ATOM 899 O O . THR A 1 109 ? 1.460 -0.555 -2.649 1.00 76.31 109 THR A O 1
ATOM 902 N N . LEU A 1 110 ? 2.371 0.668 -4.277 1.00 77.69 110 LEU A N 1
ATOM 903 C CA . LEU A 1 110 ? 1.941 1.950 -3.708 1.00 77.69 110 LEU A CA 1
ATOM 904 C C . LEU A 1 110 ? 0.416 2.090 -3.675 1.00 77.69 110 LEU A C 1
ATOM 906 O O . LEU A 1 110 ? -0.134 2.592 -2.696 1.00 77.69 110 LEU A O 1
ATOM 910 N N . LYS A 1 111 ? -0.283 1.618 -4.713 1.00 81.06 111 LYS A N 1
ATOM 911 C CA . LYS A 1 111 ? -1.752 1.604 -4.725 1.00 81.06 111 LYS A CA 1
ATOM 912 C C . LYS A 1 111 ? -2.322 0.664 -3.671 1.00 81.06 111 LYS A C 1
ATOM 914 O O . LYS A 1 111 ? -3.314 1.014 -3.039 1.00 81.06 111 LYS A O 1
ATOM 919 N N . GLN A 1 112 ? -1.690 -0.489 -3.467 1.00 79.69 112 GLN A N 1
ATOM 920 C CA . GLN A 1 112 ? -2.071 -1.428 -2.416 1.00 79.69 112 GLN A CA 1
ATOM 921 C C . GLN A 1 112 ? -2.003 -0.760 -1.035 1.00 79.69 112 GLN A C 1
ATOM 923 O O . GLN A 1 112 ? -2.989 -0.762 -0.300 1.00 79.69 112 GLN A O 1
ATOM 928 N N . ILE A 1 113 ? -0.886 -0.088 -0.736 1.00 78.06 113 ILE A N 1
ATOM 929 C CA . ILE A 1 113 ? -0.726 0.684 0.505 1.00 78.06 113 ILE A CA 1
ATOM 930 C C . ILE A 1 113 ? -1.814 1.752 0.631 1.00 78.06 113 ILE A C 1
ATOM 932 O O . ILE A 1 113 ? -2.436 1.873 1.683 1.00 78.06 113 ILE A O 1
ATOM 936 N N . GLN A 1 114 ? -2.067 2.514 -0.436 1.00 81.00 114 GLN A N 1
ATOM 937 C CA . GLN A 1 114 ? -3.059 3.587 -0.415 1.00 81.00 114 GLN A CA 1
ATOM 938 C C . GLN A 1 114 ? -4.465 3.071 -0.075 1.00 81.00 114 GLN A C 1
ATOM 940 O O . GLN A 1 114 ? -5.163 3.687 0.730 1.00 81.00 114 GLN A O 1
ATOM 945 N N . VAL A 1 115 ? -4.886 1.952 -0.673 1.00 82.19 115 VAL A N 1
ATOM 946 C CA . VAL A 1 115 ? -6.202 1.354 -0.405 1.00 82.19 115 VAL A CA 1
ATOM 947 C C . VAL A 1 115 ? -6.299 0.890 1.047 1.00 82.19 115 VAL A C 1
ATOM 949 O O . VAL A 1 115 ? -7.234 1.283 1.744 1.00 82.19 115 VAL A O 1
ATOM 952 N N . GLU A 1 116 ? -5.318 0.126 1.534 1.00 81.19 116 GLU A N 1
ATOM 953 C CA . GLU A 1 116 ? -5.330 -0.381 2.913 1.00 81.19 116 GLU A CA 1
ATOM 954 C C . GLU A 1 116 ? -5.308 0.749 3.952 1.00 81.19 116 GLU A C 1
ATOM 956 O O . GLU A 1 116 ? -6.023 0.705 4.958 1.00 81.19 116 GLU A O 1
ATOM 961 N N . GLN A 1 117 ? -4.520 1.799 3.704 1.00 80.81 117 GLN A N 1
ATOM 962 C CA . GLN A 1 117 ? -4.472 2.974 4.571 1.00 80.81 117 GLN A CA 1
ATOM 963 C C . GLN A 1 117 ? -5.819 3.706 4.612 1.00 80.81 117 GLN A C 1
ATOM 965 O O . GLN A 1 117 ? -6.277 4.064 5.700 1.00 80.81 117 GLN A O 1
ATOM 970 N N . GLU A 1 118 ? -6.488 3.900 3.473 1.00 83.88 118 GLU A N 1
ATOM 971 C CA . GLU A 1 118 ? -7.797 4.563 3.435 1.00 83.88 118 GLU A CA 1
ATOM 972 C C . GLU A 1 118 ? -8.908 3.731 4.087 1.00 83.88 118 GLU A C 1
ATOM 974 O O . GLU A 1 118 ? -9.784 4.281 4.765 1.00 83.88 118 GLU A O 1
ATOM 979 N N . GLU A 1 119 ? -8.865 2.406 3.963 1.00 84.88 119 GLU A N 1
ATOM 980 C CA . GLU A 1 119 ? -9.794 1.511 4.657 1.00 84.88 119 GLU A CA 1
ATOM 981 C C . GLU A 1 119 ? -9.619 1.591 6.176 1.00 84.88 119 GLU A C 1
ATOM 983 O O . GLU A 1 119 ? -10.598 1.789 6.911 1.00 84.88 119 GLU A O 1
ATOM 988 N N . LEU A 1 120 ? -8.372 1.518 6.654 1.00 84.50 120 LEU A N 1
ATOM 989 C CA . LEU A 1 120 ? -8.050 1.664 8.070 1.00 84.50 120 LEU A CA 1
ATOM 990 C C . LEU A 1 120 ? -8.477 3.041 8.590 1.00 84.50 120 LEU A C 1
ATOM 992 O O . LEU A 1 120 ? -9.176 3.135 9.604 1.00 84.50 120 LEU A O 1
ATOM 996 N N . LYS A 1 121 ? -8.130 4.111 7.872 1.00 85.88 121 LYS A N 1
ATOM 997 C CA . LYS A 1 121 ? -8.503 5.490 8.206 1.00 85.88 121 LYS A CA 1
ATOM 998 C C . LYS A 1 121 ? -10.016 5.661 8.274 1.00 85.88 121 LYS A C 1
ATOM 1000 O O . LYS A 1 121 ? -10.531 6.226 9.238 1.00 85.88 121 LYS A O 1
ATOM 1005 N N . THR A 1 122 ? -10.750 5.129 7.303 1.00 88.19 122 THR A N 1
ATOM 1006 C CA . THR A 1 122 ? -12.218 5.164 7.289 1.00 88.19 122 THR A CA 1
ATOM 1007 C C . THR A 1 122 ? -12.807 4.414 8.484 1.00 88.19 122 THR A C 1
ATOM 1009 O O . THR A 1 122 ? -13.734 4.908 9.132 1.00 88.19 122 THR A O 1
ATOM 1012 N N . GLY A 1 123 ? -12.262 3.241 8.814 1.00 86.62 123 GLY A N 1
ATOM 1013 C CA . GLY A 1 123 ? -12.658 2.469 9.989 1.00 86.62 123 GLY A CA 1
ATOM 1014 C C . GLY A 1 123 ? -12.445 3.240 11.293 1.00 86.62 123 GLY A C 1
ATOM 1015 O O . GLY A 1 123 ? -13.365 3.352 12.107 1.00 86.62 123 GLY A O 1
ATOM 1016 N N . LEU A 1 124 ? -11.263 3.835 11.457 1.00 86.25 124 LEU A N 1
ATOM 1017 C CA . LEU A 1 124 ? -10.915 4.636 12.629 1.00 86.25 124 LEU A CA 1
ATOM 1018 C C . LEU A 1 124 ? -11.782 5.898 12.741 1.00 86.25 124 LEU A C 1
ATOM 1020 O O . LEU A 1 124 ? -12.266 6.188 13.835 1.00 86.25 124 LEU A O 1
ATOM 1024 N N . LYS A 1 125 ? -12.051 6.611 11.635 1.00 88.69 125 LYS A N 1
ATOM 1025 C CA . LYS A 1 125 ? -12.943 7.789 11.624 1.00 88.69 125 LYS A CA 1
ATOM 1026 C C . LYS A 1 125 ? -14.335 7.435 12.139 1.00 88.69 125 LYS A C 1
ATOM 1028 O O . LYS A 1 125 ? -14.806 8.071 13.075 1.00 88.69 125 LYS A O 1
ATOM 1033 N N . LYS A 1 126 ? -14.939 6.361 11.620 1.00 88.56 126 LYS A N 1
ATOM 1034 C CA . LYS A 1 126 ? -16.269 5.889 12.050 1.00 88.56 126 LYS A CA 1
ATOM 1035 C C . LYS A 1 126 ? -16.334 5.555 13.541 1.00 88.56 126 LYS A C 1
ATOM 1037 O O . LYS A 1 126 ? -17.380 5.713 14.167 1.00 88.56 126 LYS A O 1
ATOM 1042 N N . LEU A 1 127 ? -15.245 5.048 14.120 1.00 86.12 127 LEU A N 1
ATOM 1043 C CA . LEU A 1 127 ? -15.181 4.805 15.560 1.00 86.12 127 LEU A CA 1
ATOM 1044 C C . LEU A 1 127 ? -15.020 6.113 16.334 1.00 86.12 127 LEU A C 1
ATOM 1046 O O . LEU A 1 127 ? -15.734 6.330 17.304 1.00 86.12 127 LEU A O 1
ATOM 1050 N N . LEU A 1 128 ? -14.141 7.011 15.898 1.00 86.31 128 LEU A N 1
ATOM 1051 C CA . LEU A 1 128 ? -13.959 8.305 16.556 1.00 86.31 128 LEU A CA 1
ATOM 1052 C C . LEU A 1 128 ? -15.235 9.160 16.536 1.00 86.31 128 LEU A C 1
ATOM 1054 O O . LEU A 1 128 ? -15.532 9.803 17.538 1.00 86.31 128 LEU A O 1
ATOM 1058 N N . GLU A 1 129 ? -16.023 9.108 15.461 1.00 88.31 129 GLU A N 1
ATOM 1059 C CA . GLU A 1 129 ? -17.334 9.768 15.352 1.00 88.31 129 GLU A CA 1
ATOM 1060 C C . GLU A 1 129 ? -18.343 9.277 16.400 1.00 88.31 129 GLU A C 1
ATOM 1062 O O . GLU A 1 129 ? -19.176 10.048 16.871 1.00 88.31 129 GLU A O 1
ATOM 1067 N N . LYS A 1 130 ? -18.254 8.007 16.817 1.00 84.81 130 LYS A N 1
ATOM 1068 C CA . LYS A 1 130 ? -19.081 7.457 17.904 1.00 84.81 130 LYS A CA 1
ATOM 1069 C C . LYS A 1 130 ? -18.624 7.923 19.294 1.00 84.81 130 LYS A C 1
ATOM 1071 O O . LYS A 1 130 ? -19.376 7.764 20.255 1.00 84.81 130 LYS A O 1
ATOM 1076 N N . GLY A 1 131 ? -17.413 8.469 19.421 1.00 82.31 131 GLY A N 1
ATOM 1077 C CA . GLY A 1 131 ? -16.882 9.019 20.668 1.00 82.31 131 GLY A CA 1
ATOM 1078 C C . GLY A 1 131 ? -16.889 8.016 21.827 1.00 82.31 131 GLY A C 1
ATOM 1079 O O . GLY A 1 131 ? -16.379 6.903 21.714 1.00 82.31 131 GLY A O 1
ATOM 1080 N N . GLU A 1 132 ? -17.482 8.406 22.955 1.00 73.56 132 GLU A N 1
ATOM 1081 C CA . GLU A 1 132 ? -17.580 7.572 24.164 1.00 73.56 132 GLU A CA 1
ATOM 1082 C C . GLU A 1 132 ? -18.548 6.387 24.017 1.00 73.56 132 GLU A C 1
ATOM 1084 O O . GLU A 1 132 ? -18.492 5.442 24.801 1.00 73.56 132 GLU A O 1
ATOM 1089 N N . ALA A 1 133 ? -19.411 6.388 22.994 1.00 77.19 133 ALA A N 1
ATOM 1090 C CA . ALA A 1 133 ? -20.337 5.289 22.729 1.00 77.19 133 ALA A CA 1
ATOM 1091 C C . ALA A 1 133 ? -19.677 4.099 22.007 1.00 77.19 133 ALA A C 1
ATOM 1093 O O . ALA A 1 133 ? -20.348 3.093 21.748 1.00 77.19 133 ALA A O 1
ATOM 1094 N N . VAL A 1 134 ? -18.385 4.190 21.663 1.00 80.00 134 VAL A N 1
ATOM 1095 C CA . VAL A 1 134 ? -17.646 3.082 21.049 1.00 80.00 134 VAL A CA 1
ATOM 1096 C C . VAL A 1 134 ? -17.558 1.920 22.024 1.00 80.00 134 VAL A C 1
ATOM 1098 O O . VAL A 1 134 ? -16.883 1.987 23.048 1.00 80.00 134 VAL A O 1
ATOM 1101 N N . ARG A 1 135 ? -18.177 0.797 21.660 1.00 81.62 135 ARG A N 1
ATOM 1102 C CA . ARG A 1 135 ? -18.042 -0.449 22.411 1.00 81.62 135 ARG A CA 1
ATOM 1103 C C . ARG A 1 135 ? -16.966 -1.324 21.785 1.00 81.62 135 ARG A C 1
ATOM 1105 O O . ARG A 1 135 ? -16.709 -1.274 20.582 1.00 81.62 135 ARG A O 1
ATOM 1112 N N . ILE A 1 136 ? -16.428 -2.249 22.578 1.00 79.81 136 ILE A N 1
ATOM 1113 C CA . ILE A 1 136 ? -15.478 -3.266 22.101 1.00 79.81 136 ILE A CA 1
ATOM 1114 C C . ILE A 1 136 ? -15.997 -4.040 20.873 1.00 79.81 136 ILE A C 1
ATOM 1116 O O . ILE A 1 136 ? -15.216 -4.424 20.005 1.00 79.81 136 ILE A O 1
ATOM 1120 N N . LYS A 1 137 ? -17.319 -4.249 20.764 1.00 82.88 137 LYS A N 1
ATOM 1121 C CA . LYS A 1 137 ? -17.940 -4.923 19.614 1.00 82.88 137 LYS A CA 1
ATOM 1122 C C . LYS A 1 137 ? -17.808 -4.123 18.315 1.00 82.88 137 LYS A C 1
ATOM 1124 O O . LYS A 1 137 ? -17.589 -4.729 17.273 1.00 82.88 137 LYS A O 1
ATOM 1129 N N . ASP A 1 138 ? -17.910 -2.794 18.378 1.00 82.12 138 ASP A N 1
ATOM 1130 C CA . ASP A 1 138 ? -17.784 -1.914 17.214 1.00 82.12 138 ASP A CA 1
ATOM 1131 C C . ASP A 1 138 ? -16.345 -1.945 16.698 1.00 82.12 138 ASP A C 1
ATOM 1133 O O . ASP A 1 138 ? -16.108 -2.100 15.502 1.00 82.12 138 ASP A O 1
ATOM 1137 N N . TYR A 1 139 ? -15.386 -1.904 17.625 1.00 81.75 139 TYR A N 1
ATOM 1138 C CA . TYR A 1 139 ? -13.968 -2.035 17.315 1.00 81.75 139 TYR A CA 1
ATOM 1139 C C . TYR A 1 139 ? -13.634 -3.402 16.697 1.00 81.75 139 TYR A C 1
ATOM 1141 O O . TYR A 1 139 ? -13.012 -3.470 15.640 1.00 81.75 139 TYR A O 1
ATOM 1149 N N . LYS A 1 140 ? -14.122 -4.506 17.283 1.00 84.06 140 LYS A N 1
ATOM 1150 C CA . LYS A 1 140 ? -13.952 -5.858 16.714 1.00 84.06 140 LYS A CA 1
ATOM 1151 C C . LYS A 1 140 ? -14.565 -5.993 15.320 1.00 84.06 140 LYS A C 1
ATOM 1153 O O . LYS A 1 140 ? -13.974 -6.647 14.464 1.00 84.06 140 LYS A O 1
ATOM 1158 N N . ALA A 1 141 ? -15.732 -5.390 15.091 1.00 86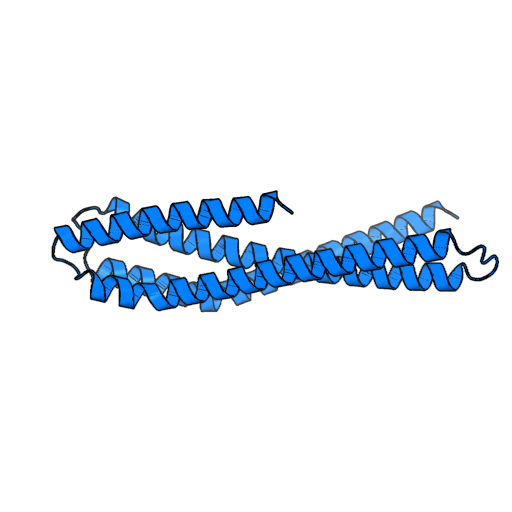.75 141 ALA A N 1
ATOM 1159 C CA . ALA A 1 141 ? -16.379 -5.400 13.784 1.00 86.75 141 ALA A CA 1
ATOM 1160 C C . ALA A 1 141 ? -15.537 -4.663 12.732 1.00 86.75 141 ALA A C 1
ATOM 1162 O O . ALA A 1 141 ? -15.353 -5.188 11.637 1.00 86.75 141 ALA A O 1
ATOM 1163 N N . MET A 1 142 ? -14.963 -3.507 13.085 1.00 88.94 142 MET A N 1
ATOM 1164 C CA . MET A 1 142 ? -14.040 -2.775 12.214 1.00 88.94 142 MET A CA 1
ATOM 1165 C C . MET A 1 142 ? -12.790 -3.608 11.885 1.00 88.94 142 MET A C 1
ATOM 1167 O O . MET A 1 142 ? -12.458 -3.749 10.713 1.00 88.94 142 MET A O 1
ATOM 1171 N N . LEU A 1 143 ? -12.139 -4.227 12.878 1.00 85.62 143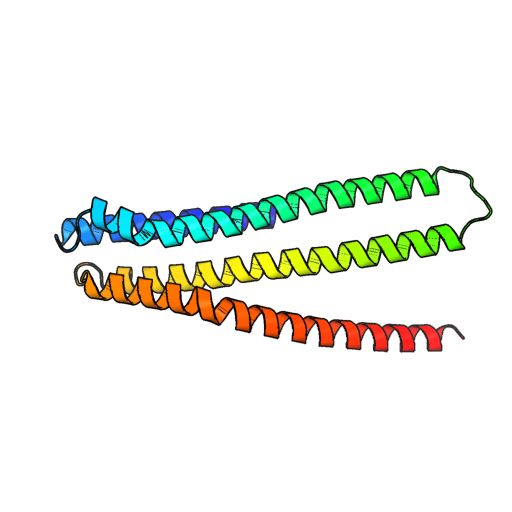 LEU A N 1
ATOM 1172 C CA . LEU A 1 143 ? -10.964 -5.078 12.628 1.00 85.62 143 LEU A CA 1
ATOM 1173 C C . LEU A 1 143 ? -11.293 -6.252 11.698 1.00 85.62 143 LEU A C 1
ATOM 1175 O O . LEU A 1 143 ? -10.503 -6.597 10.824 1.00 85.62 143 LEU A O 1
ATOM 1179 N N . LYS A 1 144 ? -12.466 -6.871 11.875 1.00 85.81 144 LYS A N 1
ATOM 1180 C CA . LYS A 1 144 ? -12.921 -7.959 11.004 1.00 85.81 144 LYS A CA 1
ATOM 1181 C C . LYS A 1 144 ? -13.152 -7.475 9.570 1.00 85.81 144 LYS A C 1
ATOM 1183 O O . LYS A 1 144 ? -12.779 -8.187 8.643 1.00 85.81 144 LYS A O 1
ATOM 1188 N N . ALA A 1 145 ? -13.751 -6.297 9.394 1.00 85.06 145 ALA A N 1
ATOM 1189 C CA . ALA A 1 145 ? -13.970 -5.707 8.076 1.00 85.06 145 ALA A CA 1
ATOM 1190 C C . ALA A 1 145 ? -12.639 -5.452 7.353 1.00 85.06 145 ALA A C 1
ATOM 1192 O O . ALA A 1 145 ? -12.468 -5.945 6.243 1.00 85.06 145 ALA A O 1
ATOM 1193 N N . ILE A 1 146 ? -11.671 -4.823 8.031 1.00 81.50 146 ILE A N 1
ATOM 1194 C CA . ILE A 1 146 ? -10.329 -4.558 7.483 1.00 81.50 146 ILE A CA 1
ATOM 1195 C C . ILE A 1 146 ? -9.640 -5.863 7.075 1.00 81.50 146 ILE A C 1
ATOM 1197 O O . ILE A 1 146 ? -9.182 -5.993 5.950 1.00 81.50 146 ILE A O 1
ATOM 1201 N N . ARG A 1 147 ? -9.645 -6.883 7.943 1.00 81.69 147 ARG A N 1
ATOM 1202 C CA . ARG A 1 147 ? -9.039 -8.191 7.626 1.00 81.69 147 ARG A CA 1
ATOM 1203 C C . ARG A 1 147 ? -9.697 -8.884 6.431 1.00 81.69 147 ARG A C 1
ATOM 1205 O O . ARG A 1 147 ? -9.032 -9.613 5.705 1.00 81.69 147 ARG A O 1
ATOM 1212 N N . THR A 1 148 ? -11.003 -8.694 6.249 1.00 80.38 148 THR A N 1
ATOM 1213 C CA . THR A 1 148 ? -11.734 -9.267 5.108 1.00 80.38 148 THR A CA 1
ATOM 1214 C C . THR A 1 148 ? -11.359 -8.534 3.820 1.00 80.38 148 THR A C 1
ATOM 1216 O O . THR A 1 148 ? -11.048 -9.178 2.821 1.00 80.38 148 THR A O 1
ATOM 1219 N N . GLN A 1 149 ? -11.297 -7.199 3.861 1.00 74.25 149 GLN A N 1
ATOM 1220 C CA . GLN A 1 149 ? -10.890 -6.385 2.716 1.00 74.25 149 GLN A CA 1
ATOM 1221 C C . GLN A 1 149 ? -9.417 -6.573 2.341 1.00 74.25 149 GLN A C 1
ATOM 1223 O O . GLN A 1 149 ? -9.135 -6.726 1.163 1.00 74.25 149 GLN A O 1
ATOM 1228 N N . GLN A 1 150 ? -8.495 -6.706 3.297 1.00 72.25 150 GLN A N 1
ATOM 1229 C CA . GLN A 1 150 ? -7.093 -7.059 3.012 1.00 72.25 150 GLN A CA 1
ATOM 1230 C C . GLN A 1 150 ? -6.961 -8.413 2.282 1.00 72.25 150 GLN A C 1
ATOM 1232 O O . GLN A 1 150 ? -6.016 -8.640 1.533 1.00 72.25 150 GLN A O 1
ATOM 1237 N N . GLY A 1 151 ? -7.914 -9.335 2.466 1.00 67.06 151 GLY A N 1
ATOM 1238 C CA . GLY A 1 151 ? -7.945 -10.606 1.736 1.00 67.06 151 GLY A CA 1
ATOM 1239 C C . GLY A 1 151 ? -8.539 -10.505 0.324 1.00 67.06 151 GLY A C 1
ATOM 1240 O O . GLY A 1 151 ? -7.992 -11.076 -0.622 1.00 67.06 151 GLY A O 1
ATOM 1241 N N . GLU A 1 152 ? -9.672 -9.813 0.173 1.00 61.84 152 GLU A N 1
ATOM 1242 C CA . GLU A 1 152 ? -10.438 -9.734 -1.086 1.00 61.84 152 GLU A CA 1
ATOM 1243 C C . GLU A 1 152 ? -10.028 -8.553 -1.983 1.00 61.84 152 GLU A C 1
ATOM 1245 O O . GLU A 1 152 ? -9.935 -8.695 -3.205 1.00 61.84 152 GLU A O 1
ATOM 1250 N N . GLY A 1 153 ? -9.750 -7.398 -1.383 1.00 58.12 153 GLY A N 1
ATOM 1251 C CA . GLY A 1 153 ? -9.362 -6.152 -2.042 1.00 58.12 153 GLY A CA 1
ATOM 1252 C C . GLY A 1 153 ? -8.053 -6.279 -2.810 1.00 58.12 153 GLY A C 1
ATOM 1253 O O . GLY A 1 153 ? -7.981 -5.816 -3.947 1.00 58.12 153 GLY A O 1
ATOM 1254 N N . ASN A 1 154 ? -7.075 -7.008 -2.266 1.00 61.03 154 ASN A N 1
ATOM 1255 C CA . ASN A 1 154 ? -5.779 -7.217 -2.919 1.00 61.03 154 ASN A CA 1
ATOM 1256 C C . ASN A 1 154 ? -5.974 -7.919 -4.267 1.00 61.03 154 ASN A C 1
ATOM 1258 O O . ASN A 1 154 ? -5.471 -7.463 -5.288 1.00 61.03 154 ASN A O 1
ATOM 1262 N N . ARG A 1 155 ? -6.798 -8.975 -4.317 1.00 62.03 155 ARG A N 1
ATOM 1263 C CA . ARG A 1 155 ? -7.076 -9.695 -5.573 1.00 62.03 155 ARG A CA 1
ATOM 1264 C C . ARG A 1 155 ? -7.786 -8.816 -6.602 1.00 62.03 155 ARG A C 1
ATOM 1266 O O . ARG A 1 155 ? -7.408 -8.831 -7.769 1.00 62.03 155 ARG A O 1
ATOM 1273 N N . ASN A 1 156 ? -8.787 -8.046 -6.182 1.00 63.78 156 ASN A N 1
ATOM 1274 C CA . ASN A 1 156 ? -9.557 -7.200 -7.097 1.00 63.78 156 ASN A CA 1
ATOM 1275 C C . ASN A 1 156 ? -8.737 -6.019 -7.631 1.00 63.78 156 ASN A C 1
ATOM 1277 O O . ASN A 1 156 ? -8.834 -5.699 -8.815 1.00 63.78 156 ASN A O 1
ATOM 1281 N N . LEU A 1 157 ? -7.912 -5.395 -6.785 1.00 64.94 157 LEU A N 1
ATOM 1282 C CA . LEU A 1 157 ? -7.015 -4.321 -7.199 1.00 64.94 157 LEU A CA 1
ATOM 1283 C C . LEU A 1 157 ? -5.964 -4.836 -8.187 1.00 64.94 157 LEU A C 1
ATOM 1285 O O . LEU A 1 157 ? -5.733 -4.183 -9.200 1.00 64.94 157 LEU A O 1
ATOM 1289 N N . PHE A 1 158 ? -5.371 -6.009 -7.940 1.00 66.50 158 PHE A N 1
ATOM 1290 C CA . PHE A 1 158 ? -4.400 -6.592 -8.870 1.00 66.50 158 PHE A CA 1
ATOM 1291 C C . PHE A 1 158 ? -5.023 -6.918 -10.227 1.00 66.50 158 PHE A C 1
ATOM 1293 O O . PHE A 1 158 ? -4.468 -6.509 -11.241 1.00 66.50 158 PHE A O 1
ATOM 1300 N N . ASN A 1 159 ? -6.212 -7.526 -10.253 1.00 70.31 159 ASN A N 1
ATOM 1301 C CA . ASN A 1 159 ? -6.917 -7.803 -11.507 1.00 70.31 159 ASN A CA 1
ATOM 1302 C C . ASN A 1 159 ? -7.221 -6.514 -12.292 1.00 70.31 159 ASN A C 1
ATOM 1304 O O . ASN A 1 159 ? -6.968 -6.443 -13.490 1.00 70.31 159 ASN A O 1
ATOM 1308 N N . LEU A 1 160 ? -7.708 -5.467 -11.615 1.00 66.25 160 LEU A N 1
ATOM 1309 C CA . LEU A 1 160 ? -8.010 -4.187 -12.260 1.00 66.25 160 LEU A CA 1
ATOM 1310 C C . LEU A 1 160 ? -6.748 -3.508 -12.815 1.00 66.25 160 LEU A C 1
ATOM 1312 O O . LEU A 1 160 ? -6.795 -2.871 -13.866 1.00 66.25 160 LEU A O 1
ATOM 1316 N N . LEU A 1 161 ? -5.621 -3.608 -12.108 1.00 67.62 161 LEU A N 1
ATOM 1317 C CA . LEU A 1 161 ? -4.350 -3.053 -12.575 1.00 67.62 161 LEU A CA 1
ATOM 1318 C C . LEU A 1 161 ? -3.813 -3.806 -13.787 1.00 67.62 161 LEU A C 1
ATOM 1320 O O . LEU A 1 161 ? -3.374 -3.160 -14.737 1.00 67.62 161 LEU A O 1
ATOM 1324 N N . ASP A 1 162 ? -3.915 -5.132 -13.781 1.00 72.56 162 ASP A N 1
ATOM 1325 C CA . ASP A 1 162 ? -3.530 -5.958 -14.919 1.00 72.56 162 ASP A CA 1
ATOM 1326 C C . ASP A 1 162 ? -4.398 -5.632 -16.153 1.00 72.56 162 ASP A C 1
ATOM 1328 O O . ASP A 1 162 ? -3.866 -5.487 -17.257 1.00 72.56 162 ASP A O 1
ATOM 1332 N N . ASP A 1 163 ? -5.704 -5.392 -15.971 1.00 69.94 163 ASP A N 1
ATOM 1333 C CA . ASP A 1 163 ? -6.610 -4.936 -17.037 1.00 69.94 163 ASP A CA 1
ATOM 1334 C C . ASP A 1 163 ? -6.207 -3.558 -17.595 1.00 69.94 163 ASP A C 1
ATOM 1336 O O . ASP A 1 163 ? -6.156 -3.356 -18.814 1.00 69.94 163 ASP A O 1
ATOM 1340 N N . PHE A 1 164 ? -5.886 -2.596 -16.722 1.00 64.31 164 PHE A N 1
ATOM 1341 C CA . PHE A 1 164 ? -5.412 -1.270 -17.137 1.00 64.31 164 PHE A CA 1
ATOM 1342 C C . PHE A 1 164 ? -4.092 -1.348 -17.912 1.00 64.31 164 PHE A C 1
ATOM 1344 O O . PHE A 1 164 ? -3.921 -0.641 -18.909 1.00 64.31 164 PHE A O 1
ATOM 1351 N N . ASP A 1 165 ? -3.170 -2.208 -17.483 1.00 69.00 165 ASP A N 1
ATOM 1352 C CA . ASP A 1 165 ? -1.904 -2.438 -18.172 1.00 69.00 165 ASP A CA 1
ATOM 1353 C C . ASP A 1 165 ? -2.110 -3.051 -19.559 1.00 69.00 165 ASP A C 1
ATOM 1355 O O . ASP A 1 165 ? -1.486 -2.611 -20.528 1.00 69.00 165 ASP A O 1
ATOM 1359 N N . LEU A 1 166 ? -3.034 -4.005 -19.680 1.00 72.25 166 LEU A N 1
ATOM 1360 C CA . LEU A 1 166 ? -3.455 -4.587 -20.954 1.00 72.25 166 LEU A CA 1
ATOM 1361 C C . LEU A 1 166 ? -3.968 -3.515 -21.919 1.00 72.25 166 LEU A C 1
ATOM 1363 O O . LEU A 1 166 ? -3.548 -3.459 -23.079 1.00 72.25 166 LEU A O 1
ATOM 1367 N N . VAL A 1 167 ? -4.836 -2.624 -21.434 1.00 66.62 167 VAL A N 1
ATOM 1368 C CA . VAL A 1 167 ? -5.368 -1.510 -22.231 1.00 66.62 167 VAL A CA 1
ATOM 1369 C C . VAL A 1 167 ? -4.255 -0.541 -22.629 1.00 66.62 167 VAL A C 1
ATOM 1371 O O . VAL A 1 167 ? -4.168 -0.167 -23.800 1.00 66.62 167 VAL A O 1
ATOM 1374 N N . ARG A 1 168 ? -3.370 -0.163 -21.699 1.00 67.12 168 ARG A N 1
ATOM 1375 C CA . ARG A 1 168 ? -2.245 0.742 -21.975 1.00 67.12 168 ARG A CA 1
ATOM 1376 C C . ARG A 1 168 ? -1.298 0.161 -23.023 1.00 67.12 168 ARG A C 1
ATOM 1378 O O . ARG A 1 168 ? -0.926 0.870 -23.954 1.00 67.12 168 ARG A O 1
ATOM 1385 N N . ASN A 1 169 ? -0.930 -1.114 -22.898 1.00 72.50 169 ASN A N 1
ATOM 1386 C CA . ASN A 1 169 ? -0.065 -1.795 -23.861 1.00 72.50 169 ASN A CA 1
ATOM 1387 C C . ASN A 1 169 ? -0.716 -1.841 -25.243 1.00 72.50 169 ASN A C 1
ATOM 1389 O O . ASN A 1 169 ? -0.094 -1.440 -26.219 1.00 72.50 169 ASN A O 1
ATOM 1393 N N . ARG A 1 170 ? -2.007 -2.186 -25.315 1.00 70.38 170 ARG A N 1
ATOM 1394 C CA . ARG A 1 170 ? -2.755 -2.169 -26.575 1.00 70.38 170 ARG A CA 1
ATOM 1395 C C . ARG A 1 170 ? -2.766 -0.784 -27.223 1.00 70.38 170 ARG A C 1
ATOM 1397 O O . ARG A 1 170 ? -2.594 -0.686 -28.433 1.00 70.38 170 ARG A O 1
ATOM 1404 N N . VAL A 1 171 ? -2.981 0.278 -26.446 1.00 67.81 171 VAL A N 1
ATOM 1405 C CA . VAL A 1 171 ? -2.940 1.661 -26.950 1.00 67.81 171 VAL A CA 1
ATOM 1406 C C . VAL A 1 171 ? -1.542 2.014 -27.454 1.00 67.81 171 VAL A C 1
ATOM 1408 O O . VAL A 1 171 ? -1.419 2.572 -28.541 1.00 67.81 171 VAL A O 1
ATOM 1411 N N . ASN A 1 172 ? -0.497 1.647 -26.713 1.00 66.69 172 ASN A N 1
ATOM 1412 C CA . ASN A 1 172 ? 0.887 1.867 -27.123 1.00 66.69 172 ASN A CA 1
ATOM 1413 C C . ASN A 1 172 ? 1.215 1.143 -28.440 1.00 66.69 172 ASN A C 1
ATOM 1415 O O . ASN A 1 172 ? 1.771 1.755 -29.345 1.00 66.69 172 ASN A O 1
ATOM 1419 N N . ASP A 1 173 ? 0.796 -0.114 -28.598 1.00 74.06 173 ASP A N 1
ATOM 1420 C CA . ASP A 1 173 ? 1.008 -0.885 -29.830 1.00 74.06 173 ASP A CA 1
ATOM 1421 C C . ASP A 1 173 ? 0.293 -0.262 -31.037 1.00 74.06 173 ASP A C 1
ATOM 1423 O O . ASP A 1 173 ? 0.820 -0.260 -32.150 1.00 74.06 173 ASP A O 1
ATOM 1427 N N . GLN A 1 174 ? -0.919 0.274 -30.840 1.00 73.62 174 GLN A N 1
ATOM 1428 C CA . GLN A 1 174 ? -1.634 1.001 -31.895 1.00 73.62 174 GLN A CA 1
ATOM 1429 C C . GLN A 1 174 ? -0.909 2.296 -32.272 1.00 73.62 174 GLN A C 1
ATOM 1431 O O . GLN A 1 174 ? -0.780 2.597 -33.456 1.00 73.62 174 GLN A O 1
ATOM 1436 N N . TRP A 1 175 ? -0.396 3.032 -31.285 1.00 66.31 175 TRP A N 1
ATOM 1437 C CA . TRP A 1 175 ? 0.400 4.232 -31.531 1.00 66.31 175 TRP A CA 1
ATOM 1438 C C . TRP A 1 175 ? 1.684 3.931 -32.296 1.00 66.31 175 TRP A C 1
ATOM 1440 O O . TRP A 1 175 ? 1.961 4.613 -33.279 1.00 66.31 175 TRP A O 1
ATOM 1450 N N . GLN A 1 176 ? 2.420 2.887 -31.911 1.00 70.75 176 GLN A N 1
ATOM 1451 C CA . GLN A 1 176 ? 3.630 2.470 -32.620 1.00 70.75 176 GLN A CA 1
ATOM 1452 C C . GLN A 1 176 ? 3.329 2.157 -34.087 1.00 70.75 176 GLN A C 1
ATOM 1454 O O . GLN A 1 176 ? 3.995 2.695 -34.962 1.00 70.75 176 GLN A O 1
ATOM 1459 N N . LYS A 1 177 ? 2.252 1.413 -34.377 1.00 74.12 177 LYS A N 1
ATOM 1460 C CA . LYS A 1 177 ? 1.822 1.133 -35.760 1.00 74.12 177 LYS A CA 1
ATOM 1461 C C . LYS A 1 177 ? 1.541 2.401 -36.566 1.00 74.12 177 LYS A C 1
ATOM 1463 O O . LYS A 1 177 ? 1.950 2.483 -37.718 1.00 74.12 177 LYS A O 1
ATOM 1468 N N . ILE A 1 178 ? 0.857 3.384 -35.978 1.00 72.56 178 ILE A N 1
ATOM 1469 C CA . ILE A 1 178 ? 0.568 4.665 -36.644 1.00 72.56 178 ILE A CA 1
ATOM 1470 C C . ILE A 1 178 ? 1.863 5.432 -36.929 1.00 72.56 178 ILE A C 1
ATOM 1472 O O . ILE A 1 178 ? 2.019 5.996 -38.010 1.00 72.56 178 ILE A O 1
ATOM 1476 N N . VAL A 1 179 ? 2.799 5.446 -35.980 1.00 66.88 179 VAL A N 1
ATOM 1477 C CA . VAL A 1 179 ? 4.099 6.104 -36.151 1.00 66.88 179 VAL A CA 1
ATOM 1478 C C . VAL A 1 179 ? 4.905 5.417 -37.255 1.00 66.88 179 VAL A C 1
ATOM 1480 O O . VAL A 1 179 ? 5.396 6.104 -38.141 1.00 66.88 179 VAL A O 1
ATOM 1483 N N . SER A 1 180 ? 4.962 4.083 -37.291 1.00 67.88 180 SER A N 1
ATOM 1484 C CA . SER A 1 180 ? 5.685 3.335 -38.334 1.00 67.88 180 SER A CA 1
ATOM 1485 C C . SER A 1 180 ? 5.145 3.575 -39.750 1.00 67.88 180 SER A C 1
ATOM 1487 O O . SER A 1 180 ? 5.915 3.547 -40.703 1.00 67.88 180 SER A O 1
ATOM 1489 N N . ILE A 1 181 ? 3.837 3.817 -39.898 1.00 66.38 181 ILE A N 1
ATOM 1490 C CA . ILE A 1 181 ? 3.190 4.089 -41.195 1.00 66.38 181 ILE A CA 1
ATOM 1491 C C . ILE A 1 181 ? 3.505 5.506 -41.703 1.00 66.38 181 ILE A C 1
ATOM 1493 O O . ILE A 1 181 ? 3.549 5.723 -42.907 1.00 66.38 181 ILE A O 1
ATOM 1497 N N . ASN A 1 182 ? 3.742 6.468 -40.807 1.00 47.91 182 ASN A N 1
ATOM 1498 C CA . ASN A 1 182 ? 3.988 7.869 -41.171 1.00 47.91 182 ASN A CA 1
ATOM 1499 C C . ASN A 1 182 ? 5.462 8.193 -41.499 1.00 47.91 182 ASN A C 1
ATOM 1501 O O . ASN A 1 182 ? 5.757 9.332 -41.853 1.00 47.91 182 ASN A O 1
ATOM 1505 N N . TYR A 1 183 ? 6.377 7.225 -41.375 1.00 47.44 183 TYR A N 1
ATOM 1506 C CA . TYR A 1 183 ? 7.802 7.360 -41.726 1.00 47.44 183 TYR A CA 1
ATOM 1507 C C . TYR A 1 183 ? 8.210 6.547 -42.977 1.00 47.44 183 TYR A C 1
ATOM 1509 O O . TYR A 1 183 ? 9.404 6.369 -43.222 1.00 47.44 183 TYR A O 1
ATOM 1517 N N . GLN A 1 184 ? 7.241 6.069 -43.770 1.00 42.84 184 GLN A N 1
ATOM 1518 C CA . GLN A 1 184 ? 7.443 5.567 -45.142 1.00 42.84 184 GLN A CA 1
ATOM 1519 C C . GLN A 1 184 ? 7.086 6.642 -46.168 1.00 42.84 184 GLN A C 1
ATOM 1521 O O . GLN A 1 184 ? 7.783 6.697 -47.205 1.00 42.84 184 GLN A O 1
#

Sequence (184 aa):
MIQAGNLLHSFQSELDDMMNRLRINLTNSQSLRRKDFDFMIRDILDHHRKIENEAILSLSHFQEEEQGMILSLRDLITAESHDSTHDIEALLDDMLTRQKKRENDIVRTLKQIQVEQEELKTGLKKLLEKGEAVRIKDYKAMLKAIRTQQGEGNRNLFNLLDDFDLVRNRVNDQWQKIVSINYQ

Secondary structure (DSSP, 8-state):
-HHHHHHHHHHHHHHHHHHHHHHHHHHHTTSS-HHHHHHHHHHHHHHHHHHHHHHHHHHHHHHHHHHHHHHHHHHHHHS---S-HHHHHHHHHHHHHHHHHHHHHHHHHHHHHHHHHHHHHHHHHHHHHHGGG--HHHHHHHHHHHHHHHHHHHHHHHHHHHHHHHHHHHHHHHHHHHHHHTT-

pLDDT: mean 76.61, std 8.86, range [42.84, 89.19]

Radius of gyration: 23.71 Å; chains: 1; bounding box: 54×24×76 Å